Protein AF-A0A353E0H1-F1 (afdb_monomer_lite)

Radius of gyration: 27.46 Å; chains: 1; bounding box: 87×35×98 Å

Foldseek 3Di:
DDDDDDDDDDDDDDPPPVVVVVVVVVVVVVPDPPPFDWDWDQDPVGIDIDTHDCLQPVVLSVVLVQLQQQVDWFQQPPPRDTGGHNQQPPWDQLDDDPPPDTDIQANVSNPPHFRHDFAADRAQCVLVVQQPAAQFDPVPVRHGDVVLVDDDPVSCCVQQQVLLCVVVVNDDDVSCVVCVVVSVVSNRPDGSVNSLVSQPADYDNSGDHDDDDPSDDDFDAPHGRGRGSD

Secondary structure (DSSP, 8-state):
-------------SSSHHHHHHHHHHHHHHTS-----EEEEEETTEEEEEE--TTT-HHHHHHHHHHHTT-S-EE-TTT--EE-S-SSTT----EEETTTEEE---TTSSSS--SSS-B-----TTTTTTTTSBSEETTTTTEEPGGG---SHHHHIIIIIHHHHHHTT--SHHHHHHTHHHHHHHHHH-BHHHHHHHHT----TTSPP----TT------SSTT-B---

Sequence (230 aa):
MSHPFVASCIRSCCCLLVAIVSMSWLEAQENSPENKPQVLIQTSHGEIQLELWPKAAPKTVAHFIDLAEGRKAFTDSKTGEKVTRPFYDGLIFHRIIKDFMIQGGCPLGNGSGGPGFNLQDEINASGLGLDTLKALDLENNRLPHPWLLIRTQQDFQRTLLSPLLKKMGVENEAAFKERLEEIQAAADALSLMQVYENLGYVFDSTLKAEKPLRGVIAMANAGPNTNGSQ

pLDDT: mean 86.21, std 18.43, range [27.0, 98.25]

Structure (mmCIF, N/CA/C/O backbone):
data_AF-A0A353E0H1-F1
#
_entry.id   AF-A0A353E0H1-F1
#
loop_
_atom_site.group_PDB
_atom_site.id
_atom_site.type_symbol
_atom_site.label_atom_id
_atom_site.label_alt_id
_atom_site.label_comp_id
_atom_site.label_asym_id
_atom_site.label_entity_id
_atom_site.label_seq_id
_atom_site.pdbx_PDB_ins_code
_atom_site.Cartn_x
_atom_site.Cartn_y
_atom_site.Cartn_z
_atom_site.occupancy
_atom_site.B_iso_or_equiv
_atom_site.auth_seq_id
_atom_site.auth_comp_id
_atom_site.auth_asym_id
_atom_site.auth_atom_id
_atom_site.pdbx_PDB_model_num
ATOM 1 N N . MET A 1 1 ? -64.079 -5.590 -67.821 1.00 35.44 1 MET A N 1
ATOM 2 C CA . MET A 1 1 ? -63.273 -6.715 -67.300 1.00 35.44 1 MET A CA 1
ATOM 3 C C . MET A 1 1 ? -62.223 -6.134 -66.362 1.00 35.44 1 MET A C 1
ATOM 5 O O . MET A 1 1 ? -61.671 -5.097 -66.700 1.00 35.44 1 MET A O 1
ATOM 9 N N . SER A 1 2 ? -62.063 -6.768 -65.192 1.00 33.84 2 SER A N 1
ATOM 10 C CA . SER A 1 2 ? -61.072 -6.542 -64.113 1.00 33.84 2 SER A CA 1
ATOM 11 C C . SER A 1 2 ? -60.989 -5.163 -63.420 1.00 33.84 2 SER A C 1
ATOM 13 O O . SER A 1 2 ? -60.296 -4.255 -63.863 1.00 33.84 2 SER A O 1
ATOM 15 N N . HIS A 1 3 ? -61.649 -5.086 -62.257 1.00 27.00 3 HIS A N 1
ATOM 16 C CA . HIS A 1 3 ? -61.280 -4.318 -61.047 1.00 27.00 3 HIS A CA 1
ATOM 17 C C . HIS A 1 3 ? -59.988 -4.891 -60.385 1.00 27.00 3 HIS A C 1
ATOM 19 O O . HIS A 1 3 ? -59.576 -5.975 -60.802 1.00 27.00 3 HIS A O 1
ATOM 25 N N . PRO A 1 4 ? -59.501 -4.406 -59.212 1.00 63.47 4 PRO A N 1
ATOM 26 C CA . PRO A 1 4 ? -59.220 -3.043 -58.696 1.00 63.47 4 PRO A CA 1
ATOM 27 C C . PRO A 1 4 ? -57.857 -2.992 -57.915 1.00 63.47 4 PRO A C 1
ATOM 29 O O . PRO A 1 4 ? -57.144 -3.984 -57.909 1.00 63.47 4 PRO A O 1
ATOM 32 N N . PHE A 1 5 ? -57.494 -1.879 -57.247 1.00 32.28 5 PHE A N 1
ATOM 33 C CA . PHE A 1 5 ? -57.013 -1.780 -55.830 1.00 32.28 5 PHE A CA 1
ATOM 34 C C . PHE A 1 5 ? -56.359 -0.399 -55.558 1.00 32.28 5 PHE A C 1
ATOM 36 O O . PHE A 1 5 ? -55.383 -0.036 -56.201 1.00 32.28 5 PHE A O 1
ATOM 43 N N . VAL A 1 6 ? -57.030 0.505 -54.828 1.00 38.88 6 VAL A N 1
ATOM 44 C CA . VAL A 1 6 ? -56.867 0.854 -53.390 1.00 38.88 6 VAL A CA 1
ATOM 45 C C . VAL A 1 6 ? -55.460 1.341 -53.001 1.00 38.88 6 VAL A C 1
ATOM 47 O O . VAL A 1 6 ? -54.526 0.557 -52.885 1.00 38.88 6 VAL A O 1
ATOM 50 N N . ALA A 1 7 ? -55.360 2.638 -52.687 1.00 34.50 7 ALA A N 1
ATOM 51 C CA . ALA A 1 7 ? -54.256 3.244 -51.945 1.00 34.50 7 ALA A CA 1
ATOM 52 C C . ALA A 1 7 ? -54.713 3.525 -50.502 1.00 34.50 7 ALA A C 1
ATOM 54 O O . ALA A 1 7 ? -55.767 4.126 -50.295 1.00 34.50 7 ALA A O 1
ATOM 55 N N . SER A 1 8 ? -53.927 3.076 -49.518 1.00 35.81 8 SER A N 1
ATOM 56 C CA . SER A 1 8 ? -54.204 3.185 -48.081 1.0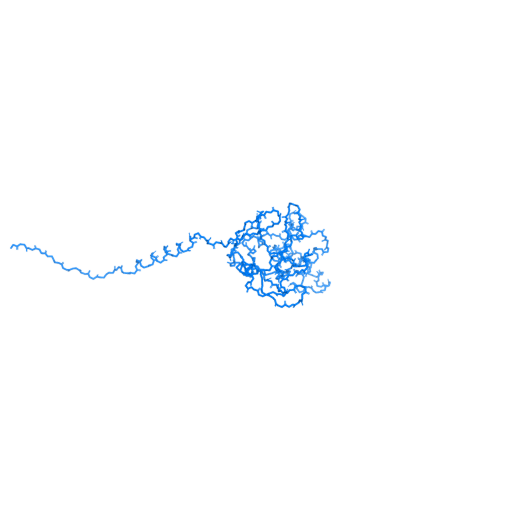0 35.81 8 SER A CA 1
ATOM 57 C C . SER A 1 8 ? -53.107 3.969 -47.346 1.00 35.81 8 SER A C 1
ATOM 59 O O . SER A 1 8 ? -51.920 3.718 -47.530 1.00 35.81 8 SER A O 1
ATOM 61 N N . CYS A 1 9 ? -53.571 4.914 -46.524 1.00 35.22 9 CYS A N 1
ATOM 62 C CA . CYS A 1 9 ? -53.033 5.523 -45.299 1.00 35.22 9 CYS A CA 1
ATOM 63 C C . CYS A 1 9 ? -51.566 5.303 -44.847 1.00 35.22 9 CYS A C 1
ATOM 65 O O . CYS A 1 9 ? -51.183 4.242 -44.372 1.00 35.22 9 CYS A O 1
ATOM 67 N N . ILE A 1 10 ? -50.802 6.404 -44.881 1.00 41.41 10 ILE A N 1
ATOM 68 C CA . ILE A 1 10 ? -50.200 7.188 -43.768 1.00 41.41 10 ILE A CA 1
ATOM 69 C C . ILE A 1 10 ? -49.753 6.484 -42.454 1.00 41.41 10 ILE A C 1
ATOM 71 O O . ILE A 1 10 ? -50.571 6.012 -41.676 1.00 41.41 10 ILE A O 1
ATOM 75 N N . ARG A 1 11 ? -48.442 6.673 -42.180 1.00 45.09 11 ARG A N 1
ATOM 76 C CA . ARG A 1 11 ? -47.682 6.860 -40.909 1.00 45.09 11 ARG A CA 1
ATOM 77 C C . ARG A 1 11 ? -47.904 5.895 -39.735 1.00 45.09 11 ARG A C 1
ATOM 79 O O . ARG A 1 11 ? -48.927 5.953 -39.073 1.00 45.09 11 ARG A O 1
ATOM 86 N N . SER A 1 12 ? -46.812 5.237 -39.324 1.00 43.91 12 SER A N 1
ATOM 87 C CA . SER A 1 12 ? -46.135 5.423 -38.016 1.00 43.91 12 SER A CA 1
ATOM 88 C C . SER A 1 12 ? -45.287 4.182 -37.688 1.00 43.91 12 SER A C 1
ATOM 90 O O . SER A 1 12 ? -45.854 3.175 -37.287 1.00 43.91 12 SER A O 1
ATOM 92 N N . CYS A 1 13 ? -43.956 4.201 -37.895 1.00 41.94 13 CYS A N 1
ATOM 93 C CA . CYS A 1 13 ? -43.083 3.114 -37.393 1.00 41.94 13 CYS A CA 1
ATOM 94 C C . CYS A 1 13 ? -41.554 3.378 -37.395 1.00 41.94 13 CYS A C 1
ATOM 96 O O . CYS A 1 13 ? -40.775 2.431 -37.399 1.00 41.94 13 CYS A O 1
ATOM 98 N N . CYS A 1 14 ? -41.068 4.629 -37.398 1.00 43.44 14 CYS A N 1
ATOM 99 C CA . CYS A 1 14 ? -39.622 4.888 -37.579 1.00 43.44 14 CYS A CA 1
ATOM 100 C C . CYS A 1 14 ? -38.784 5.098 -36.301 1.00 43.44 14 CYS A C 1
ATOM 102 O O . CYS A 1 14 ? -37.571 5.228 -36.420 1.00 43.44 14 CYS A O 1
ATOM 104 N N . CYS A 1 15 ? -39.358 5.103 -35.092 1.00 45.66 15 CYS A N 1
ATOM 105 C CA . CYS A 1 15 ? -38.597 5.454 -33.876 1.00 45.66 15 CYS A CA 1
ATOM 106 C C . CYS A 1 15 ? -38.157 4.272 -32.990 1.00 45.66 15 CYS A C 1
ATOM 108 O O . CYS A 1 15 ? -37.380 4.496 -32.069 1.00 45.66 15 CYS A O 1
ATOM 110 N N . LEU A 1 16 ? -38.590 3.028 -33.242 1.00 42.62 16 LEU A N 1
ATOM 111 C CA . LEU A 1 16 ? -38.235 1.890 -32.369 1.00 42.62 16 LEU A CA 1
ATOM 112 C C . LEU A 1 16 ? -36.962 1.131 -32.788 1.00 42.62 16 LEU A C 1
ATOM 114 O O . LEU A 1 16 ? -36.324 0.502 -31.951 1.00 42.62 16 LEU A O 1
ATOM 118 N N . LEU A 1 17 ? -36.567 1.193 -34.063 1.00 43.41 17 LEU A N 1
ATOM 119 C CA . LEU A 1 17 ? -35.460 0.381 -34.591 1.00 43.41 17 LEU A CA 1
ATOM 120 C C . LEU A 1 17 ? -34.065 0.936 -34.259 1.00 43.41 17 LEU A C 1
ATOM 122 O O . LEU A 1 17 ? -33.114 0.167 -34.191 1.00 43.41 17 LEU A O 1
ATOM 126 N N . VAL A 1 18 ? -33.928 2.241 -34.000 1.00 45.66 18 VAL A N 1
ATOM 127 C CA . VAL A 1 18 ? -32.621 2.854 -33.685 1.00 45.66 18 VAL A CA 1
ATOM 128 C C . VAL A 1 18 ? -32.185 2.556 -32.242 1.00 45.66 18 VAL A C 1
ATOM 130 O O . VAL A 1 18 ? -31.002 2.338 -31.996 1.00 45.66 18 VAL A O 1
ATOM 133 N N . ALA A 1 19 ? -33.130 2.461 -31.299 1.00 45.28 19 ALA A N 1
ATOM 134 C CA . ALA A 1 19 ? -32.825 2.239 -29.882 1.00 45.28 19 ALA A CA 1
ATOM 135 C C . ALA A 1 19 ? -32.334 0.806 -29.576 1.00 45.28 19 ALA A C 1
ATOM 137 O O . ALA A 1 19 ? -31.435 0.614 -28.757 1.00 45.28 19 ALA A O 1
ATOM 138 N N . ILE A 1 20 ? -32.882 -0.201 -30.267 1.00 45.84 20 ILE A N 1
ATOM 139 C CA . ILE A 1 20 ? -32.530 -1.616 -30.047 1.00 45.84 20 ILE A CA 1
ATOM 140 C C . ILE A 1 20 ? -31.120 -1.909 -30.583 1.00 45.84 20 ILE A C 1
ATOM 142 O O . ILE A 1 20 ? -30.335 -2.613 -29.947 1.00 45.84 20 ILE A O 1
ATOM 146 N N . VAL A 1 21 ? -30.755 -1.291 -31.712 1.00 45.41 21 VAL A N 1
ATOM 147 C CA . VAL A 1 21 ? -29.400 -1.391 -32.261 1.00 45.41 21 VAL A CA 1
ATOM 148 C C . VAL A 1 21 ? -28.413 -0.682 -31.324 1.00 45.41 21 VAL A C 1
ATOM 150 O O . VAL A 1 21 ? -27.420 -1.284 -30.944 1.00 45.41 21 VAL A O 1
ATOM 153 N N . SER A 1 22 ? -28.706 0.515 -30.805 1.00 51.81 22 SER A N 1
ATOM 154 C CA . SER A 1 22 ? -27.774 1.179 -29.874 1.00 51.81 22 SER A CA 1
ATOM 155 C C . SER A 1 22 ? -27.476 0.397 -28.584 1.00 51.81 22 SER A C 1
ATOM 157 O O . SER A 1 22 ? -26.353 0.474 -28.099 1.00 51.81 22 SER A O 1
ATOM 159 N N . MET A 1 23 ? -28.426 -0.386 -28.053 1.00 48.69 23 MET A N 1
ATOM 160 C CA . MET A 1 23 ? -28.206 -1.200 -26.844 1.00 48.69 23 MET A CA 1
ATOM 161 C C . MET A 1 23 ? -27.320 -2.423 -27.117 1.00 48.69 23 MET A C 1
ATOM 163 O O . MET A 1 23 ? -26.356 -2.657 -26.397 1.00 48.69 23 MET A O 1
ATOM 167 N N . SER A 1 24 ? -27.580 -3.140 -28.213 1.00 50.22 24 SER A N 1
ATOM 168 C CA . SER A 1 24 ? -26.788 -4.319 -28.609 1.00 50.22 24 SER A CA 1
ATOM 169 C C . SER A 1 24 ? -25.329 -4.001 -28.978 1.00 50.22 24 SER A C 1
ATOM 171 O O . SER A 1 24 ? -24.437 -4.817 -28.757 1.00 50.22 24 SER A O 1
ATOM 173 N N . TRP A 1 25 ? -25.061 -2.800 -29.502 1.00 51.25 25 TRP A N 1
ATOM 174 C CA . TRP A 1 25 ? -23.701 -2.338 -29.801 1.00 51.25 25 TRP A CA 1
ATOM 175 C C . TRP A 1 25 ? -22.967 -1.797 -28.562 1.00 51.25 25 TRP A C 1
ATOM 177 O O . TRP A 1 25 ? -21.739 -1.856 -28.525 1.00 51.25 25 TRP A O 1
ATOM 187 N N . LEU A 1 26 ? -23.695 -1.326 -27.540 1.00 47.56 26 LEU A N 1
ATOM 188 C CA . LEU A 1 26 ? -23.113 -0.948 -26.248 1.00 47.56 26 LEU A CA 1
ATOM 189 C C . LEU A 1 26 ? -22.642 -2.186 -25.468 1.00 47.56 26 LEU A C 1
ATOM 191 O O . LEU A 1 26 ? -21.508 -2.216 -24.999 1.00 47.56 26 LEU A O 1
ATOM 195 N N . GLU A 1 27 ? -23.467 -3.235 -25.407 1.00 48.62 27 GLU A N 1
ATOM 196 C CA . GLU A 1 27 ? -23.122 -4.501 -24.734 1.00 48.62 27 GLU A CA 1
ATOM 197 C C . GLU A 1 27 ? -21.957 -5.235 -25.425 1.00 48.62 27 GLU A C 1
ATOM 199 O O . GLU A 1 27 ? -21.132 -5.879 -24.774 1.00 48.62 27 GLU A O 1
ATOM 204 N N . ALA A 1 28 ? -21.844 -5.116 -26.753 1.00 47.59 28 ALA A N 1
ATOM 205 C CA . ALA A 1 28 ? -20.756 -5.722 -27.520 1.00 47.59 28 ALA A CA 1
ATOM 206 C C . ALA A 1 28 ? -19.399 -5.016 -27.323 1.00 47.59 28 ALA A C 1
ATOM 208 O O . ALA A 1 28 ? -18.360 -5.668 -27.437 1.00 47.59 28 ALA A O 1
ATOM 209 N N . GLN A 1 29 ? -19.377 -3.715 -26.997 1.00 43.56 29 GLN A N 1
ATOM 210 C CA . GLN A 1 29 ? -18.130 -3.012 -26.657 1.00 43.56 29 GLN A CA 1
ATOM 211 C C . GLN A 1 29 ? -17.588 -3.384 -25.271 1.00 43.56 29 GLN A C 1
ATOM 213 O O . GLN A 1 29 ? -16.386 -3.256 -25.038 1.00 43.56 29 GLN A O 1
ATOM 218 N N . GLU A 1 30 ? -18.431 -3.891 -24.373 1.00 49.03 30 GLU A N 1
ATOM 219 C CA . GLU A 1 30 ? -18.022 -4.291 -23.023 1.00 49.03 30 GLU A CA 1
ATOM 220 C C . GLU A 1 30 ? -17.377 -5.693 -22.981 1.00 49.03 30 GLU A C 1
ATOM 222 O O . GLU A 1 30 ? -16.608 -5.995 -22.070 1.00 49.03 30 GLU A O 1
ATOM 227 N N . ASN A 1 31 ? -17.620 -6.519 -24.010 1.00 44.06 31 ASN A N 1
ATOM 228 C CA . ASN A 1 31 ? -17.213 -7.931 -24.093 1.00 44.06 31 ASN A CA 1
ATOM 229 C C . ASN A 1 31 ? -16.085 -8.237 -25.103 1.00 44.06 31 ASN A C 1
ATOM 231 O O . ASN A 1 31 ? -15.869 -9.398 -25.459 1.00 44.06 31 ASN A O 1
ATOM 235 N N . SER A 1 32 ? -15.333 -7.235 -25.569 1.00 50.03 32 SER A N 1
ATOM 236 C CA . SER A 1 32 ? -14.087 -7.499 -26.309 1.00 50.03 32 SER A CA 1
ATOM 237 C C . SER A 1 32 ? -13.059 -8.160 -25.376 1.00 50.03 32 SER A C 1
ATOM 239 O O . SER A 1 32 ? -12.949 -7.710 -24.230 1.00 50.03 32 SER A O 1
ATOM 241 N N . PRO A 1 33 ? -12.287 -9.185 -25.809 1.00 51.59 33 PRO A N 1
ATOM 242 C CA . PRO A 1 33 ? -11.182 -9.704 -25.011 1.00 51.59 33 PRO A CA 1
ATOM 243 C C . PRO A 1 33 ? -10.250 -8.540 -24.676 1.00 51.59 33 PRO A C 1
ATOM 245 O O . PRO A 1 33 ? -9.631 -7.927 -25.546 1.00 51.59 33 PRO A O 1
ATOM 248 N N . GLU A 1 34 ? -10.246 -8.178 -23.400 1.00 64.31 34 GLU A N 1
ATOM 249 C CA . GLU A 1 34 ? -9.541 -7.020 -22.885 1.00 64.31 34 GLU A CA 1
ATOM 250 C C . GLU A 1 34 ? -8.046 -7.213 -23.157 1.00 64.31 34 GLU A C 1
ATOM 252 O O . GLU A 1 34 ? -7.429 -8.111 -22.588 1.00 64.31 34 GLU A O 1
ATOM 257 N N . ASN A 1 35 ? -7.467 -6.419 -24.066 1.00 73.75 35 ASN A N 1
ATOM 258 C CA . ASN A 1 35 ? -6.049 -6.529 -24.400 1.00 73.75 35 ASN A CA 1
ATOM 259 C C . ASN A 1 35 ? -5.214 -5.952 -23.251 1.00 73.75 35 ASN A C 1
ATOM 261 O O . ASN A 1 35 ? -4.823 -4.783 -23.254 1.00 73.75 35 ASN A O 1
ATOM 265 N N . LYS A 1 36 ? -5.026 -6.764 -22.217 1.00 88.94 36 LYS A N 1
ATOM 266 C CA . LYS A 1 36 ? -4.227 -6.432 -21.047 1.00 88.94 36 LYS A CA 1
ATOM 267 C C . LYS A 1 36 ? -2.742 -6.492 -21.414 1.00 88.94 36 LYS A C 1
ATOM 269 O O . LYS A 1 36 ? -2.311 -7.508 -21.970 1.00 88.94 36 LYS A O 1
ATOM 274 N N . PRO A 1 37 ? -1.951 -5.446 -21.104 1.00 94.56 37 PRO A N 1
ATOM 275 C CA . PRO A 1 37 ? -0.527 -5.442 -21.407 1.00 94.56 37 PRO A CA 1
ATOM 276 C C . PRO A 1 37 ? 0.175 -6.646 -20.780 1.00 94.56 37 PRO A C 1
ATOM 278 O O . PRO A 1 37 ? -0.038 -6.949 -19.606 1.00 94.56 37 PRO A O 1
ATOM 281 N N . GLN A 1 38 ? 1.019 -7.306 -21.567 1.00 95.56 38 GLN A N 1
ATOM 282 C CA . GLN A 1 38 ? 1.848 -8.416 -21.113 1.00 95.56 38 GLN A CA 1
ATOM 283 C C . GLN A 1 38 ? 3.285 -7.931 -20.940 1.00 95.56 38 GLN A C 1
ATOM 285 O O . GLN A 1 38 ? 3.789 -7.174 -21.772 1.00 95.56 38 GLN A O 1
ATOM 290 N N . VAL A 1 39 ? 3.949 -8.370 -19.876 1.00 95.31 39 VAL A N 1
ATOM 291 C CA . VAL A 1 39 ? 5.337 -8.013 -19.569 1.00 95.31 39 VAL A CA 1
ATOM 292 C C . VAL A 1 39 ? 6.136 -9.271 -19.276 1.00 95.31 39 VAL A C 1
ATOM 294 O O . VAL A 1 39 ? 5.701 -10.133 -18.518 1.00 95.31 39 VAL A O 1
ATOM 297 N N . LEU A 1 40 ? 7.329 -9.355 -19.860 1.00 96.94 40 LEU A N 1
ATOM 298 C CA . LEU A 1 40 ? 8.308 -10.394 -19.573 1.00 96.94 40 LEU A CA 1
ATOM 299 C C . LEU A 1 40 ? 9.428 -9.799 -18.720 1.00 96.94 40 LEU A C 1
ATOM 301 O O . LEU A 1 40 ? 10.176 -8.945 -19.190 1.00 96.94 40 LEU A O 1
ATOM 305 N N . ILE A 1 41 ? 9.564 -10.263 -17.481 1.00 96.19 41 ILE A N 1
ATOM 306 C CA . ILE A 1 41 ? 10.709 -9.931 -16.633 1.00 96.19 41 ILE A CA 1
ATOM 307 C C . ILE A 1 41 ? 11.750 -11.035 -16.800 1.00 96.19 41 ILE A C 1
ATOM 309 O O . ILE A 1 41 ? 11.534 -12.178 -16.391 1.00 96.19 41 ILE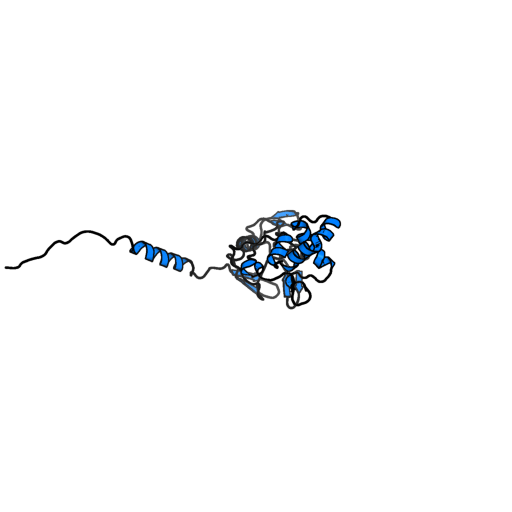 A O 1
ATOM 313 N N . GLN A 1 42 ? 12.890 -10.682 -17.386 1.00 97.81 42 GLN A N 1
ATOM 314 C CA . GLN A 1 42 ? 14.040 -11.571 -17.490 1.00 97.81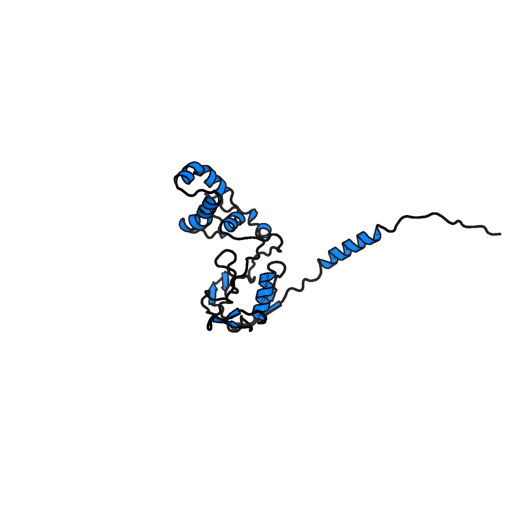 42 GLN A CA 1
ATOM 315 C C . GLN A 1 42 ? 14.890 -11.457 -16.228 1.00 97.81 42 GLN A C 1
ATOM 317 O O . GLN A 1 42 ? 15.374 -10.382 -15.879 1.00 97.81 42 GLN A O 1
ATOM 322 N N . THR A 1 43 ? 15.074 -12.575 -15.532 1.00 97.38 43 THR A N 1
ATOM 323 C CA . THR A 1 43 ? 15.888 -12.636 -14.315 1.00 97.38 43 THR A CA 1
ATOM 324 C C . THR A 1 43 ? 17.017 -13.645 -14.484 1.00 97.38 43 THR A C 1
ATOM 326 O O . THR A 1 43 ? 16.968 -14.526 -15.342 1.00 97.38 43 THR A O 1
ATOM 329 N N . SER A 1 44 ? 18.013 -13.590 -13.600 1.00 97.62 44 SER A N 1
ATOM 330 C CA . SER A 1 44 ? 19.061 -14.618 -13.524 1.00 97.62 44 SER A CA 1
ATOM 331 C C . SER A 1 44 ? 18.545 -16.014 -13.144 1.00 97.62 44 SER A C 1
ATOM 333 O O . SER A 1 44 ? 19.294 -16.980 -13.249 1.00 97.62 44 SER A O 1
ATOM 335 N N . HIS A 1 45 ? 17.289 -16.132 -12.702 1.00 96.75 45 HIS A N 1
ATOM 336 C CA . HIS A 1 45 ? 16.649 -17.382 -12.281 1.00 96.75 45 HIS A CA 1
ATOM 337 C C . HIS A 1 45 ? 15.535 -17.830 -13.240 1.00 96.75 45 HIS A C 1
ATOM 339 O O . HIS A 1 45 ? 14.775 -18.742 -12.919 1.00 96.75 45 HIS A O 1
ATOM 345 N N . GLY A 1 46 ? 15.445 -17.206 -14.417 1.00 97.69 46 GLY A N 1
ATOM 346 C CA . GLY A 1 46 ? 14.438 -17.500 -15.429 1.00 97.69 46 GLY A CA 1
ATOM 347 C C . GLY A 1 46 ? 13.476 -16.343 -15.671 1.00 97.69 46 GLY A C 1
ATOM 348 O O . GLY A 1 46 ? 13.645 -15.228 -15.170 1.00 97.69 46 GLY A O 1
ATOM 349 N N . GLU A 1 47 ? 12.475 -16.623 -16.491 1.00 98.00 47 GLU A N 1
ATOM 350 C CA . GLU A 1 47 ? 11.506 -15.645 -16.965 1.00 98.00 47 GLU A CA 1
ATOM 351 C C . GLU A 1 47 ? 10.249 -15.617 -16.094 1.00 98.00 47 GLU A C 1
ATOM 353 O O . GLU A 1 47 ? 9.759 -16.655 -15.646 1.00 98.00 47 GLU A O 1
ATOM 358 N N . ILE A 1 48 ? 9.702 -14.419 -15.892 1.00 96.06 48 ILE A N 1
ATOM 359 C CA . ILE A 1 48 ? 8.410 -14.202 -15.238 1.00 96.06 48 ILE A CA 1
ATOM 360 C C . ILE A 1 48 ? 7.515 -13.455 -16.225 1.00 96.06 48 ILE A C 1
ATOM 362 O O . ILE A 1 48 ? 7.825 -12.332 -16.618 1.00 96.06 48 ILE A O 1
ATOM 366 N N . GLN A 1 49 ? 6.409 -14.079 -16.625 1.00 96.38 49 GLN A N 1
ATOM 367 C CA . GLN A 1 49 ? 5.394 -13.457 -17.474 1.00 96.38 49 GLN A CA 1
ATOM 368 C C . GLN A 1 49 ? 4.295 -12.855 -16.603 1.00 96.38 49 GLN A C 1
ATOM 370 O O . GLN A 1 49 ? 3.779 -13.517 -15.701 1.00 96.38 49 GLN A O 1
ATOM 375 N N . LEU A 1 50 ? 3.954 -11.601 -16.872 1.00 94.56 50 LEU A N 1
ATOM 376 C CA . LEU A 1 50 ? 2.958 -10.831 -16.142 1.00 94.56 50 LEU A CA 1
ATOM 377 C C . LEU A 1 50 ? 1.893 -10.308 -17.096 1.00 94.56 50 LEU A C 1
ATOM 379 O O . LEU A 1 50 ? 2.210 -9.792 -18.163 1.00 94.56 50 LEU A O 1
ATOM 383 N N . GLU A 1 51 ? 0.649 -10.343 -16.640 1.00 94.62 51 GLU A N 1
ATOM 384 C CA . GLU A 1 51 ? -0.464 -9.605 -17.223 1.00 94.62 51 GLU A CA 1
ATOM 385 C C . GLU A 1 51 ? -0.783 -8.404 -16.322 1.00 94.62 51 GLU A C 1
ATOM 387 O O . GLU A 1 51 ? -0.960 -8.566 -15.114 1.00 94.62 51 GLU A O 1
ATOM 392 N N . LEU A 1 52 ? -0.878 -7.201 -16.892 1.00 94.81 52 LEU A N 1
ATOM 393 C CA . LEU A 1 52 ? -1.172 -5.971 -16.152 1.00 94.81 52 LEU A CA 1
ATOM 394 C C . LEU A 1 52 ? -2.668 -5.627 -16.179 1.00 94.81 52 LEU A C 1
ATOM 396 O O . LEU A 1 52 ? -3.360 -5.870 -17.166 1.00 94.81 52 LEU A O 1
ATOM 400 N N . TRP A 1 53 ? -3.177 -5.016 -15.104 1.00 94.75 53 TRP A N 1
ATOM 401 C CA . TRP A 1 53 ? -4.611 -4.739 -14.915 1.00 94.75 53 TRP A CA 1
ATOM 402 C C . TRP A 1 53 ? -4.936 -3.234 -14.944 1.00 94.75 53 TRP A C 1
ATOM 404 O O . TRP A 1 53 ? -5.147 -2.622 -13.894 1.00 94.75 53 TRP A O 1
ATOM 414 N N . PRO A 1 54 ? -5.019 -2.606 -16.133 1.00 94.31 54 PRO A N 1
ATOM 415 C CA . PRO A 1 54 ? -5.214 -1.159 -16.252 1.00 94.31 54 PRO A CA 1
ATOM 416 C C . PRO A 1 54 ? -6.565 -0.665 -15.718 1.00 94.31 54 PRO A C 1
ATOM 418 O O . PRO A 1 54 ? -6.662 0.489 -15.327 1.00 94.31 54 PRO A O 1
ATOM 421 N N . LYS A 1 55 ? -7.608 -1.505 -15.648 1.00 93.62 55 LYS A N 1
ATOM 422 C CA . LYS A 1 55 ? -8.885 -1.124 -15.011 1.00 93.62 55 LYS A CA 1
ATOM 423 C C . LYS A 1 55 ? -8.816 -1.070 -13.482 1.00 93.62 55 LYS A C 1
ATOM 425 O O . LYS A 1 55 ? -9.649 -0.411 -12.867 1.00 93.62 55 LYS A O 1
ATOM 430 N N . ALA A 1 56 ? -7.871 -1.791 -12.879 1.00 93.62 56 ALA A N 1
ATOM 431 C CA . ALA A 1 56 ? -7.688 -1.810 -11.432 1.00 93.62 56 ALA A CA 1
ATOM 432 C C . ALA A 1 56 ? -6.741 -0.696 -10.971 1.00 93.62 56 ALA A C 1
ATOM 434 O O . ALA A 1 56 ? -7.012 -0.054 -9.965 1.00 93.62 56 ALA A O 1
ATOM 435 N N . ALA A 1 57 ? -5.662 -0.445 -11.721 1.00 94.38 57 ALA A N 1
ATOM 436 C CA . ALA A 1 57 ? -4.649 0.554 -11.374 1.00 94.38 57 ALA A CA 1
ATOM 437 C C . ALA A 1 57 ? -4.077 1.252 -12.633 1.00 94.38 57 ALA A C 1
ATOM 439 O O . ALA A 1 57 ? -2.946 0.970 -13.046 1.00 94.38 57 ALA A O 1
ATOM 440 N N . PRO A 1 58 ? -4.862 2.109 -13.316 1.00 94.62 58 PRO A N 1
ATOM 441 C CA . PRO A 1 58 ? -4.506 2.660 -14.627 1.00 94.62 58 PRO A CA 1
ATOM 442 C C . PRO A 1 58 ? -3.212 3.477 -14.625 1.00 94.62 58 PRO A C 1
ATOM 444 O O . PRO A 1 58 ? -2.379 3.311 -15.522 1.00 94.62 58 PRO A O 1
ATOM 447 N N . LYS A 1 59 ? -3.013 4.352 -13.633 1.00 93.69 59 LYS A N 1
ATOM 448 C CA . LYS A 1 59 ? -1.815 5.200 -13.541 1.00 93.69 59 LYS A CA 1
ATOM 449 C C . LYS A 1 59 ? -0.599 4.355 -13.191 1.00 93.69 59 LYS A C 1
ATOM 451 O O . LYS A 1 59 ? 0.457 4.545 -13.786 1.00 93.69 59 LYS A O 1
ATOM 456 N N . THR A 1 60 ? -0.747 3.407 -12.277 1.00 93.81 60 THR A N 1
ATOM 457 C CA . THR A 1 60 ? 0.304 2.475 -11.863 1.00 93.81 60 THR A CA 1
ATOM 458 C C . THR A 1 60 ? 0.790 1.653 -13.045 1.00 93.81 60 THR A C 1
ATOM 460 O O . THR A 1 60 ? 1.988 1.625 -13.314 1.00 93.81 60 THR A O 1
ATOM 463 N N . VAL A 1 61 ? -0.131 1.053 -13.804 1.00 94.62 61 VAL A N 1
ATOM 464 C CA . VAL A 1 61 ? 0.197 0.272 -15.004 1.00 94.62 61 VAL A CA 1
ATOM 465 C C . VAL A 1 61 ? 0.897 1.143 -16.046 1.00 94.62 61 VAL A C 1
ATOM 467 O O . VAL A 1 61 ? 1.953 0.757 -16.545 1.00 94.62 61 VAL A O 1
ATOM 470 N N . ALA A 1 62 ? 0.374 2.339 -16.333 1.00 94.50 62 ALA A N 1
ATOM 471 C CA . ALA A 1 62 ? 0.999 3.256 -17.287 1.00 94.50 62 ALA A CA 1
ATOM 472 C C . ALA A 1 62 ? 2.422 3.658 -16.858 1.00 94.50 62 ALA A C 1
ATOM 474 O O . ALA A 1 62 ? 3.359 3.589 -17.650 1.00 94.50 62 ALA A O 1
ATOM 475 N N . HIS A 1 63 ? 2.606 4.019 -15.586 1.00 93.44 63 HIS A N 1
ATOM 476 C CA . HIS A 1 63 ? 3.909 4.395 -15.045 1.00 93.44 63 HIS A CA 1
ATOM 477 C C . HIS A 1 63 ? 4.904 3.236 -15.041 1.00 93.44 63 HIS A C 1
ATOM 479 O O . HIS A 1 63 ? 6.072 3.451 -15.365 1.00 93.44 63 HIS A O 1
ATOM 485 N N . PHE A 1 64 ? 4.457 2.030 -14.689 1.00 94.75 64 PHE A N 1
ATOM 486 C CA . PHE A 1 64 ? 5.288 0.834 -14.716 1.00 94.75 64 PHE A CA 1
ATOM 487 C C . PHE A 1 64 ? 5.815 0.568 -16.129 1.00 94.75 64 PHE A C 1
ATOM 489 O O . PHE A 1 64 ? 7.022 0.408 -16.301 1.00 94.75 64 PHE A O 1
ATOM 496 N N . ILE A 1 65 ? 4.937 0.605 -17.138 1.00 95.31 65 ILE A N 1
ATOM 497 C CA . ILE A 1 65 ? 5.322 0.413 -18.543 1.00 95.31 65 ILE A CA 1
ATOM 498 C C . ILE A 1 65 ? 6.273 1.527 -18.998 1.00 95.31 65 ILE A C 1
ATOM 500 O O . ILE A 1 65 ? 7.317 1.237 -19.575 1.00 95.31 65 ILE A O 1
ATOM 504 N N . ASP A 1 66 ? 5.970 2.796 -18.709 1.00 95.69 66 ASP A N 1
ATOM 505 C CA . ASP A 1 66 ? 6.828 3.904 -19.142 1.00 95.69 66 ASP A CA 1
ATOM 506 C C . ASP A 1 66 ? 8.224 3.868 -18.509 1.00 95.69 66 ASP A C 1
ATOM 508 O O . ASP A 1 66 ? 9.195 4.288 -19.140 1.00 95.69 66 ASP A O 1
ATOM 512 N N . LEU A 1 67 ? 8.339 3.399 -17.265 1.00 95.62 67 LEU A N 1
ATOM 513 C CA . LEU A 1 67 ? 9.629 3.195 -16.608 1.00 95.62 67 LEU A CA 1
ATOM 514 C C . LEU A 1 67 ? 10.363 1.982 -17.187 1.00 95.62 67 LEU A C 1
ATOM 516 O O . LEU A 1 67 ? 11.562 2.076 -17.444 1.00 95.62 67 LEU A O 1
ATOM 520 N N . ALA A 1 68 ? 9.661 0.875 -17.439 1.00 95.69 68 ALA A N 1
ATOM 521 C CA . ALA A 1 68 ? 10.243 -0.321 -18.044 1.00 95.69 68 ALA A CA 1
ATOM 522 C C . ALA A 1 68 ? 10.790 -0.048 -19.451 1.00 95.69 68 ALA A C 1
ATOM 524 O O . ALA A 1 68 ? 11.917 -0.421 -19.755 1.00 95.69 68 ALA A O 1
ATOM 525 N N . GLU A 1 69 ? 10.044 0.678 -20.281 1.00 96.62 69 GLU A N 1
ATOM 526 C CA . GLU A 1 69 ? 10.466 1.037 -21.639 1.00 96.62 69 GLU A CA 1
ATOM 527 C C . GLU A 1 69 ? 11.426 2.238 -21.688 1.00 96.62 69 GLU A C 1
ATOM 529 O O . GLU A 1 69 ? 11.943 2.587 -22.748 1.00 96.62 69 GLU A O 1
ATOM 534 N N . GLY A 1 70 ? 11.654 2.911 -20.557 1.00 96.25 70 GLY A N 1
ATOM 535 C CA . GLY A 1 70 ? 12.489 4.106 -20.505 1.00 96.25 70 GLY A CA 1
ATOM 536 C C . GLY A 1 70 ? 11.891 5.322 -21.208 1.00 96.25 70 GLY A C 1
ATOM 537 O O . GLY A 1 70 ? 12.634 6.177 -21.678 1.00 96.25 70 GLY A O 1
ATOM 538 N N . ARG A 1 71 ? 10.561 5.423 -21.277 1.00 96.50 71 ARG A N 1
ATOM 539 C CA . ARG A 1 71 ? 9.831 6.590 -21.807 1.00 96.50 71 ARG A CA 1
ATOM 540 C C . ARG A 1 71 ? 9.679 7.704 -20.769 1.00 96.50 71 ARG A C 1
ATOM 542 O O . ARG A 1 71 ? 9.475 8.862 -21.131 1.00 96.50 71 ARG A O 1
ATOM 549 N N . LYS A 1 72 ? 9.778 7.373 -19.476 1.00 94.31 72 LYS A N 1
ATOM 550 C CA . LYS A 1 72 ? 9.622 8.323 -18.365 1.00 94.31 72 LYS A CA 1
ATOM 551 C C . LYS A 1 72 ? 10.962 8.692 -17.743 1.00 94.31 72 LYS A C 1
ATOM 553 O O . LYS A 1 72 ? 11.715 7.825 -17.311 1.00 94.31 72 LYS A O 1
ATOM 558 N N . ALA A 1 73 ? 11.217 9.994 -17.635 1.00 95.38 73 ALA A N 1
ATOM 559 C CA . ALA A 1 73 ? 12.382 10.497 -16.922 1.00 95.38 73 ALA A CA 1
ATOM 560 C C . ALA A 1 73 ? 12.270 10.224 -15.412 1.00 95.38 73 ALA A C 1
ATOM 562 O O . ALA A 1 73 ? 11.240 10.513 -14.792 1.00 95.38 73 ALA A O 1
ATOM 563 N N . PHE A 1 74 ? 13.350 9.743 -14.806 1.00 94.38 74 PHE A N 1
ATOM 564 C CA . PHE A 1 74 ? 13.468 9.502 -13.368 1.00 94.38 74 PHE A CA 1
ATOM 565 C C . PHE A 1 74 ? 14.759 10.116 -12.821 1.00 94.38 74 PHE A C 1
ATOM 567 O O . PHE A 1 74 ? 15.651 10.483 -13.582 1.00 94.38 74 PHE A O 1
ATOM 574 N N . THR A 1 75 ? 14.842 10.281 -11.504 1.00 94.69 75 THR A N 1
ATOM 575 C CA . THR A 1 75 ? 16.058 10.773 -10.843 1.00 94.69 75 THR A CA 1
ATOM 576 C C . THR A 1 75 ? 17.003 9.603 -10.581 1.00 94.69 75 THR A C 1
ATOM 578 O O . THR A 1 75 ? 16.654 8.688 -9.833 1.00 94.69 75 THR A O 1
ATOM 581 N N . ASP A 1 76 ? 18.193 9.617 -11.181 1.00 92.00 76 ASP A N 1
ATOM 582 C CA . ASP A 1 76 ? 19.203 8.582 -10.963 1.00 92.00 76 ASP A CA 1
ATOM 583 C C . ASP A 1 76 ? 19.693 8.631 -9.510 1.00 92.00 76 ASP A C 1
ATOM 585 O O . ASP A 1 76 ? 20.143 9.666 -9.019 1.00 92.00 76 ASP A O 1
ATOM 589 N N . SER A 1 77 ? 19.602 7.510 -8.796 1.00 88.38 77 SER A N 1
ATOM 590 C CA . SER A 1 77 ? 19.941 7.475 -7.369 1.00 88.38 77 SER A CA 1
ATOM 591 C C . SER A 1 77 ? 21.439 7.624 -7.080 1.00 88.38 77 SER A C 1
ATOM 593 O O . SER A 1 77 ? 21.799 7.830 -5.924 1.00 88.38 77 SER A O 1
ATOM 595 N N . LYS A 1 78 ? 22.314 7.507 -8.088 1.00 87.75 78 LYS A N 1
ATOM 596 C CA . LYS A 1 78 ? 23.767 7.680 -7.941 1.00 87.75 78 LYS A CA 1
ATOM 597 C C . LYS A 1 78 ? 24.199 9.110 -8.241 1.00 87.75 78 LYS A C 1
ATOM 599 O O . LYS A 1 78 ? 25.058 9.628 -7.534 1.00 87.75 78 LYS A O 1
ATOM 604 N N . THR A 1 79 ? 23.640 9.730 -9.283 1.00 92.12 79 THR A N 1
ATOM 605 C CA . THR A 1 79 ? 24.060 11.076 -9.725 1.00 92.12 79 THR A CA 1
ATOM 606 C C . THR A 1 79 ? 23.128 12.194 -9.263 1.00 92.12 79 THR A C 1
ATOM 608 O O . THR A 1 79 ? 23.551 13.343 -9.190 1.00 92.12 79 THR A O 1
ATOM 611 N N . GLY A 1 80 ? 21.869 11.885 -8.942 1.00 92.81 80 GLY A N 1
ATOM 612 C CA . GLY A 1 80 ? 20.833 12.877 -8.641 1.00 92.81 80 GLY A CA 1
ATOM 613 C C . GLY A 1 80 ? 20.265 13.585 -9.877 1.00 92.81 80 GLY A C 1
ATOM 614 O O . GLY A 1 80 ? 19.411 14.461 -9.742 1.00 92.81 80 GLY A O 1
ATOM 615 N N . GLU A 1 81 ? 20.702 13.215 -11.081 1.00 95.00 81 GLU A N 1
ATOM 616 C CA . GLU A 1 81 ? 20.262 13.835 -12.331 1.00 95.00 81 GLU A CA 1
ATOM 617 C C . GLU A 1 81 ? 19.001 13.170 -12.891 1.00 95.00 81 GLU A C 1
ATOM 619 O O . GLU A 1 81 ? 18.712 12.000 -12.634 1.00 95.00 81 GLU A O 1
ATOM 624 N N . LYS A 1 82 ? 18.243 13.917 -13.699 1.00 96.56 82 LYS A N 1
ATOM 625 C CA . LYS A 1 82 ? 17.120 13.369 -14.467 1.00 96.56 82 LYS A CA 1
ATOM 626 C C . LYS A 1 82 ? 17.660 12.595 -15.668 1.00 96.56 82 LYS A C 1
ATOM 628 O O . LYS A 1 82 ? 18.323 13.176 -16.522 1.00 96.56 82 LYS A O 1
ATOM 633 N N . VAL A 1 83 ? 17.328 11.313 -15.761 1.00 96.25 83 VAL A N 1
ATOM 634 C CA . VAL A 1 83 ? 17.725 10.427 -16.863 1.00 96.25 83 VAL A CA 1
ATOM 635 C C . VAL A 1 83 ? 16.508 9.719 -17.455 1.00 96.25 83 VAL A C 1
ATOM 637 O O . VAL A 1 83 ? 15.503 9.527 -16.771 1.00 96.25 83 VAL A O 1
ATOM 640 N N . THR A 1 84 ? 16.612 9.309 -18.719 1.00 96.62 84 THR A N 1
ATOM 641 C CA . THR A 1 84 ? 15.551 8.612 -19.463 1.00 96.62 84 THR A CA 1
ATOM 642 C C . THR A 1 84 ? 16.148 7.368 -20.117 1.00 96.62 84 THR A C 1
ATOM 644 O O . THR A 1 84 ? 16.911 7.471 -21.074 1.00 96.62 84 THR A O 1
ATOM 647 N N . ARG A 1 85 ? 15.872 6.200 -19.533 1.00 95.81 85 ARG A N 1
ATOM 648 C CA . ARG A 1 85 ? 16.338 4.864 -19.953 1.00 95.81 85 ARG A CA 1
ATOM 649 C C . ARG A 1 85 ? 15.481 3.788 -19.269 1.00 95.81 85 ARG A C 1
ATOM 651 O O . ARG A 1 85 ? 14.807 4.144 -18.301 1.00 95.81 85 ARG A O 1
ATOM 658 N N . PRO A 1 86 ? 15.503 2.514 -19.703 1.00 96.88 86 PRO A N 1
ATOM 659 C CA . PRO A 1 86 ? 14.844 1.428 -18.975 1.00 96.88 86 PRO A CA 1
ATOM 660 C C . PRO A 1 86 ? 15.245 1.429 -17.494 1.00 96.88 86 PRO A C 1
ATOM 662 O O . PRO A 1 86 ? 16.427 1.343 -17.159 1.00 96.88 86 PRO A O 1
ATOM 665 N N . PHE A 1 87 ? 14.269 1.620 -16.605 1.00 95.81 87 PHE A N 1
ATOM 666 C CA . PHE A 1 87 ? 14.510 1.846 -15.175 1.00 95.81 87 PHE A CA 1
ATOM 667 C C . PHE A 1 87 ? 14.841 0.555 -14.420 1.00 95.81 87 PHE A C 1
ATOM 669 O O . PHE A 1 87 ? 15.672 0.569 -13.515 1.00 95.81 87 PHE A O 1
ATOM 676 N N . TYR A 1 88 ? 14.186 -0.553 -14.778 1.00 95.88 88 TYR A N 1
ATOM 677 C CA . TYR A 1 88 ? 14.271 -1.813 -14.032 1.00 95.88 88 TYR A CA 1
ATOM 678 C C . TYR A 1 88 ? 15.475 -2.687 -14.408 1.00 95.88 88 TYR A C 1
ATOM 680 O O . TYR A 1 88 ? 15.771 -3.655 -13.701 1.00 95.88 88 TYR A O 1
ATOM 688 N N . ASP A 1 89 ? 16.188 -2.350 -15.482 1.00 96.38 89 ASP A N 1
ATOM 689 C CA . ASP A 1 89 ? 17.318 -3.137 -15.967 1.00 96.38 89 ASP A CA 1
ATOM 690 C C . ASP A 1 89 ? 18.466 -3.155 -14.948 1.00 96.38 89 ASP A C 1
ATOM 692 O O . ASP A 1 89 ? 18.960 -2.122 -14.491 1.00 96.38 89 ASP A O 1
ATOM 696 N N . GLY A 1 90 ? 18.911 -4.364 -14.596 1.00 95.44 90 GLY A N 1
ATOM 697 C CA . GLY A 1 90 ? 19.993 -4.583 -13.633 1.00 95.44 90 GLY A CA 1
ATOM 698 C C . GLY A 1 90 ? 19.597 -4.407 -12.163 1.00 95.44 90 GLY A C 1
ATOM 699 O O . GLY A 1 90 ? 20.464 -4.513 -11.293 1.00 95.44 90 GLY A O 1
ATOM 700 N N . LEU A 1 91 ? 18.316 -4.162 -11.864 1.00 95.81 91 LEU A N 1
ATOM 701 C CA . LEU A 1 91 ? 17.822 -4.133 -10.488 1.00 95.81 91 LEU A CA 1
ATOM 702 C C . LEU A 1 91 ? 17.688 -5.547 -9.907 1.00 95.81 91 LEU A C 1
ATOM 704 O O . LEU A 1 91 ? 17.563 -6.537 -10.627 1.00 95.81 91 LEU A O 1
ATOM 708 N N . ILE A 1 92 ? 17.709 -5.638 -8.575 1.00 95.62 92 ILE A N 1
ATOM 709 C CA . ILE A 1 92 ? 17.646 -6.909 -7.843 1.00 95.62 92 ILE A CA 1
ATOM 710 C C . ILE A 1 92 ? 16.344 -7.049 -7.053 1.00 95.62 92 ILE A C 1
ATOM 712 O O . ILE A 1 92 ? 15.760 -6.063 -6.595 1.00 95.62 92 ILE A O 1
ATOM 716 N N . PHE A 1 93 ? 15.954 -8.297 -6.795 1.00 95.94 93 PHE A N 1
ATOM 717 C CA . PHE A 1 93 ? 15.006 -8.617 -5.731 1.00 95.94 93 PHE A CA 1
ATOM 718 C C . PHE A 1 93 ? 15.733 -8.567 -4.387 1.00 95.94 93 PHE A C 1
ATOM 720 O O . PHE A 1 93 ? 16.407 -9.516 -3.993 1.00 95.94 93 PHE A O 1
ATOM 727 N N . HIS A 1 94 ? 15.640 -7.433 -3.699 1.00 94.62 94 HIS A N 1
ATOM 728 C CA . HIS A 1 94 ? 16.408 -7.170 -2.481 1.00 94.62 94 HIS A CA 1
ATOM 729 C C . HIS A 1 94 ? 15.750 -7.723 -1.212 1.00 94.62 94 HIS A C 1
ATOM 731 O O . HIS A 1 94 ? 16.397 -7.817 -0.169 1.00 94.62 94 HIS A O 1
ATOM 737 N N . ARG A 1 95 ? 14.466 -8.092 -1.274 1.00 94.94 95 ARG A N 1
ATOM 738 C CA . ARG A 1 95 ? 13.744 -8.672 -0.139 1.00 94.94 95 ARG A CA 1
ATOM 739 C C . ARG A 1 95 ? 12.925 -9.869 -0.596 1.00 94.94 95 ARG A C 1
ATOM 741 O O . ARG A 1 95 ? 12.056 -9.751 -1.452 1.00 94.94 95 ARG A O 1
ATOM 748 N N . ILE A 1 96 ? 13.213 -11.021 0.000 1.00 95.56 96 ILE A N 1
ATOM 749 C CA . ILE A 1 96 ? 12.610 -12.314 -0.326 1.00 95.56 96 ILE A CA 1
ATOM 750 C C . ILE A 1 96 ? 12.109 -12.914 0.984 1.00 95.56 96 ILE A C 1
ATOM 752 O O . ILE A 1 96 ? 12.903 -13.211 1.876 1.00 95.56 96 ILE A O 1
ATOM 756 N N . ILE A 1 97 ? 10.793 -13.069 1.117 1.00 94.50 97 ILE A N 1
ATOM 757 C CA . ILE A 1 97 ? 10.166 -13.686 2.288 1.00 94.50 97 ILE A CA 1
ATOM 758 C C . ILE A 1 97 ? 9.429 -14.934 1.822 1.00 94.50 97 ILE A C 1
ATOM 760 O O . ILE A 1 97 ? 8.460 -14.853 1.063 1.00 94.50 97 ILE A O 1
ATOM 764 N N . LYS A 1 98 ? 9.905 -16.091 2.292 1.00 94.94 98 LYS A N 1
ATOM 765 C CA . LYS A 1 98 ? 9.300 -17.388 1.990 1.00 94.94 98 LYS A CA 1
ATOM 766 C C . LYS A 1 98 ? 7.818 -17.376 2.380 1.00 94.94 98 LYS A C 1
ATOM 768 O O . LYS A 1 98 ? 7.463 -16.870 3.439 1.00 94.94 98 LYS A O 1
ATOM 773 N N . ASP A 1 99 ? 6.985 -17.922 1.498 1.00 91.50 99 ASP A N 1
ATOM 774 C CA . ASP A 1 99 ? 5.530 -18.032 1.666 1.00 91.50 99 ASP A CA 1
ATOM 775 C C . ASP A 1 99 ? 4.795 -16.683 1.779 1.00 91.50 99 ASP A C 1
ATOM 777 O O . ASP A 1 99 ? 3.642 -16.633 2.200 1.00 91.50 99 ASP A O 1
ATOM 781 N N . PHE A 1 100 ? 5.439 -15.592 1.346 1.00 91.19 100 PHE A N 1
ATOM 782 C CA . PHE A 1 100 ? 4.830 -14.267 1.299 1.00 91.19 100 PHE A CA 1
ATOM 783 C C . PHE A 1 100 ? 5.068 -13.559 -0.039 1.00 91.19 100 PHE A C 1
ATOM 785 O O . PHE A 1 100 ? 4.162 -13.531 -0.869 1.00 91.19 100 PHE A O 1
ATOM 792 N N . MET A 1 101 ? 6.258 -12.992 -0.269 1.00 93.31 101 MET A N 1
ATOM 793 C CA . MET A 1 101 ? 6.522 -12.161 -1.452 1.00 93.31 101 MET A CA 1
ATOM 794 C C . MET A 1 101 ? 8.019 -12.007 -1.771 1.00 93.31 101 MET A C 1
ATOM 796 O O . MET A 1 101 ? 8.884 -12.250 -0.921 1.00 93.31 101 MET A O 1
ATOM 800 N N . ILE A 1 102 ? 8.298 -11.563 -2.999 1.00 94.50 102 ILE A N 1
ATOM 801 C CA . ILE A 1 102 ? 9.587 -11.016 -3.439 1.00 94.50 102 ILE A CA 1
ATOM 802 C C . ILE A 1 102 ? 9.392 -9.544 -3.822 1.00 94.50 102 ILE A C 1
ATOM 804 O O . ILE A 1 102 ? 8.399 -9.209 -4.461 1.00 94.50 102 ILE A O 1
ATOM 808 N N . GLN A 1 103 ? 10.321 -8.672 -3.433 1.00 94.69 103 GLN A N 1
ATOM 809 C CA . GLN A 1 103 ? 10.252 -7.225 -3.671 1.00 94.69 103 GLN A CA 1
ATOM 810 C C . GLN A 1 103 ? 11.491 -6.748 -4.437 1.00 94.69 103 GLN A C 1
ATOM 812 O O . GLN A 1 103 ? 12.617 -7.136 -4.102 1.00 94.69 103 GLN A O 1
ATOM 817 N N . GLY A 1 104 ? 11.265 -5.929 -5.470 1.00 94.06 104 GLY A N 1
ATOM 818 C CA . GLY A 1 104 ? 12.258 -5.473 -6.447 1.00 94.06 104 GLY A CA 1
ATOM 819 C C . GLY A 1 104 ? 12.345 -3.947 -6.544 1.00 94.06 104 GLY A C 1
ATOM 820 O O . GLY A 1 104 ? 12.307 -3.274 -5.521 1.00 94.06 104 GLY A O 1
ATOM 821 N N . GLY A 1 105 ? 12.592 -3.416 -7.746 1.00 92.44 105 GLY A N 1
ATOM 822 C CA . GLY A 1 105 ? 12.388 -1.997 -8.102 1.00 92.44 105 GLY A CA 1
ATOM 823 C C . GLY A 1 105 ? 13.246 -0.931 -7.399 1.00 92.44 105 GLY A C 1
ATOM 824 O O . GLY A 1 105 ? 13.204 0.237 -7.776 1.00 92.44 105 GLY A O 1
ATOM 825 N N . CYS A 1 106 ? 14.075 -1.294 -6.417 1.00 93.12 106 CYS A N 1
ATOM 826 C CA . CYS A 1 106 ? 14.929 -0.347 -5.703 1.00 93.12 106 CYS A CA 1
ATOM 827 C C . CYS A 1 106 ? 16.304 -0.177 -6.392 1.00 93.12 106 CYS A C 1
ATOM 829 O O . CYS A 1 106 ? 17.131 -1.090 -6.304 1.00 93.12 106 CYS A O 1
ATOM 831 N N . PRO A 1 107 ? 16.636 1.002 -6.960 1.00 92.56 107 PRO A N 1
ATOM 832 C CA . PRO A 1 107 ? 17.934 1.272 -7.601 1.00 92.56 107 PRO A CA 1
ATOM 833 C C . PRO A 1 107 ? 19.141 1.189 -6.657 1.00 92.56 107 PRO A C 1
ATOM 835 O O . PRO A 1 107 ? 20.265 0.961 -7.100 1.00 92.56 107 PRO A O 1
ATOM 838 N N . LEU A 1 108 ? 18.917 1.347 -5.349 1.00 91.81 108 LEU A N 1
ATOM 839 C CA . LEU A 1 108 ? 19.942 1.177 -4.313 1.00 91.81 108 LEU A CA 1
ATOM 840 C C . LEU A 1 108 ? 20.050 -0.265 -3.784 1.00 91.81 108 LEU A C 1
ATOM 842 O O . LEU A 1 108 ? 20.931 -0.551 -2.980 1.00 91.81 108 LEU A O 1
ATOM 846 N N . GLY A 1 109 ? 19.143 -1.167 -4.180 1.00 92.69 109 GLY A N 1
ATOM 847 C CA . GLY A 1 109 ? 19.129 -2.562 -3.725 1.00 92.69 109 GLY A CA 1
ATOM 848 C C . GLY A 1 109 ? 18.867 -2.784 -2.227 1.00 92.69 109 GLY A C 1
ATOM 849 O O . GLY A 1 109 ? 19.105 -3.881 -1.741 1.00 92.69 109 GLY A O 1
ATOM 850 N N . ASN A 1 110 ? 18.398 -1.778 -1.483 1.00 91.62 110 ASN A N 1
ATOM 851 C CA . ASN A 1 110 ? 18.181 -1.846 -0.029 1.00 91.62 110 ASN A CA 1
ATOM 852 C C . ASN A 1 110 ? 16.753 -1.458 0.414 1.00 91.62 110 ASN A C 1
ATOM 854 O O . ASN A 1 110 ? 16.487 -1.379 1.610 1.00 91.62 110 ASN A O 1
ATOM 858 N N . GLY A 1 111 ? 15.852 -1.189 -0.537 1.00 88.50 111 GLY A N 1
ATOM 859 C CA . GLY A 1 111 ? 14.459 -0.809 -0.287 1.00 88.50 111 GLY A CA 1
ATOM 860 C C . GLY A 1 111 ? 14.212 0.673 0.020 1.00 88.50 111 GLY A C 1
ATOM 861 O O . GLY A 1 111 ? 13.072 1.043 0.279 1.00 88.50 111 GLY A O 1
ATOM 862 N N . SER A 1 112 ? 15.227 1.547 -0.007 1.00 88.12 112 SER A N 1
ATOM 863 C CA . SER A 1 112 ? 15.037 2.990 0.249 1.00 88.12 112 SER A CA 1
ATOM 864 C C . SER A 1 112 ? 15.076 3.873 -1.003 1.00 88.12 112 SER A C 1
ATOM 866 O O . SER A 1 112 ? 14.761 5.058 -0.928 1.00 88.12 112 SER A O 1
ATOM 868 N N . GLY A 1 113 ? 15.462 3.316 -2.153 1.00 87.94 113 GLY A N 1
ATOM 869 C CA . GLY A 1 113 ? 15.547 4.031 -3.428 1.00 87.94 113 GLY A CA 1
ATOM 870 C C . GLY A 1 113 ? 14.259 3.970 -4.250 1.00 87.94 113 GLY A C 1
ATOM 871 O O . GLY A 1 113 ? 13.407 3.113 -4.036 1.00 87.94 113 GLY A O 1
ATOM 872 N N . GLY A 1 114 ? 14.145 4.851 -5.242 1.00 91.06 114 GLY A N 1
ATOM 873 C CA . GLY A 1 114 ? 13.036 4.879 -6.195 1.00 91.06 114 GLY A CA 1
ATOM 874 C C . GLY A 1 114 ? 13.307 5.861 -7.340 1.00 91.06 114 GLY A C 1
ATOM 875 O O . GLY A 1 114 ? 14.390 6.443 -7.398 1.00 91.06 114 GLY A O 1
ATOM 876 N N . PRO A 1 115 ? 12.334 6.103 -8.231 1.00 91.44 115 PRO A N 1
ATOM 877 C CA . PRO A 1 115 ? 12.512 6.938 -9.424 1.00 91.44 115 PRO A CA 1
ATOM 878 C C . PRO A 1 115 ? 12.523 8.454 -9.128 1.00 91.44 115 PRO A C 1
ATOM 880 O O . PRO A 1 115 ? 12.527 9.276 -10.047 1.00 91.44 115 PRO A O 1
ATOM 883 N N . GLY A 1 116 ? 12.510 8.851 -7.850 1.00 89.75 116 GLY A N 1
ATOM 884 C CA . GLY A 1 116 ? 12.500 10.253 -7.420 1.00 89.75 116 GLY A CA 1
ATOM 885 C C . GLY A 1 116 ? 11.117 10.912 -7.399 1.00 89.75 116 GLY A C 1
ATOM 886 O O . GLY A 1 116 ? 11.032 12.138 -7.376 1.00 89.75 116 GLY A O 1
ATOM 887 N N . PHE A 1 117 ? 10.039 10.127 -7.431 1.00 88.06 117 PHE A N 1
ATOM 888 C CA . PHE A 1 117 ? 8.658 10.582 -7.246 1.00 88.06 117 PHE A CA 1
ATOM 889 C C . PHE A 1 117 ? 7.795 9.451 -6.668 1.00 88.06 117 PHE A C 1
ATOM 891 O O . PHE A 1 117 ? 8.147 8.278 -6.800 1.00 88.06 117 PHE A O 1
ATOM 898 N N . ASN A 1 118 ? 6.657 9.820 -6.077 1.00 87.94 118 ASN A N 1
ATOM 899 C CA . ASN A 1 118 ? 5.656 8.890 -5.552 1.00 87.94 118 ASN A CA 1
ATOM 900 C C . ASN A 1 118 ? 4.422 8.850 -6.456 1.00 87.94 118 ASN A C 1
ATOM 902 O O . ASN A 1 118 ? 4.118 9.818 -7.160 1.00 87.94 118 ASN A O 1
ATOM 906 N N . LEU A 1 119 ? 3.701 7.738 -6.392 1.00 87.19 119 LEU A N 1
ATOM 907 C CA . LEU A 1 119 ? 2.399 7.538 -7.006 1.00 87.19 119 LEU A CA 1
ATOM 908 C C . LEU A 1 119 ? 1.317 7.495 -5.932 1.00 87.19 119 LEU A C 1
ATOM 910 O O . LEU A 1 119 ? 1.542 7.068 -4.798 1.00 87.19 119 LEU A O 1
ATOM 914 N N . GLN A 1 120 ? 0.134 7.965 -6.314 1.00 89.50 120 GLN A N 1
ATOM 915 C CA . GLN A 1 120 ? -1.061 7.838 -5.488 1.00 89.50 120 GLN A CA 1
ATOM 916 C C . GLN A 1 120 ? -1.486 6.371 -5.401 1.00 89.50 120 GLN A C 1
ATOM 918 O O . GLN A 1 120 ? -1.162 5.575 -6.285 1.00 89.50 120 GLN A O 1
ATOM 923 N N . ASP A 1 121 ? -2.191 6.018 -4.331 1.00 91.88 121 ASP A N 1
ATOM 924 C CA . ASP A 1 121 ? -2.825 4.705 -4.223 1.00 91.88 121 ASP A CA 1
ATOM 925 C C . ASP A 1 121 ? -3.988 4.592 -5.221 1.00 91.88 121 ASP A C 1
ATOM 927 O O . ASP A 1 121 ? -4.776 5.521 -5.390 1.00 91.88 121 ASP A O 1
ATOM 931 N N . GLU A 1 122 ? -4.092 3.442 -5.886 1.00 93.62 122 GLU A N 1
ATOM 932 C CA . GLU A 1 122 ? -5.198 3.093 -6.784 1.00 93.62 122 GLU A CA 1
ATOM 933 C C . GLU A 1 122 ? -5.885 1.841 -6.240 1.00 93.62 122 GLU A C 1
ATOM 935 O O . GLU A 1 122 ? -5.557 0.714 -6.607 1.00 93.62 122 GLU A O 1
ATOM 940 N N . ILE A 1 123 ? -6.782 2.042 -5.271 1.00 93.94 123 ILE A N 1
ATOM 941 C CA . ILE A 1 123 ? -7.402 0.955 -4.509 1.00 93.94 123 ILE A CA 1
ATOM 942 C C . ILE A 1 123 ? -8.909 1.192 -4.402 1.00 93.94 123 ILE A C 1
ATOM 944 O O . ILE A 1 123 ? -9.350 2.221 -3.887 1.00 93.94 123 ILE A O 1
ATOM 948 N N . ASN A 1 124 ? -9.695 0.189 -4.796 1.00 96.00 124 ASN A N 1
ATOM 949 C CA . ASN A 1 124 ? -11.129 0.126 -4.519 1.00 96.00 124 ASN A CA 1
ATOM 950 C C . ASN A 1 124 ? -11.387 -0.664 -3.223 1.00 96.00 124 ASN A C 1
ATOM 952 O O . ASN A 1 124 ? -11.547 -1.885 -3.244 1.00 96.00 124 ASN A O 1
ATOM 956 N N . ALA A 1 125 ? -11.411 0.027 -2.080 1.00 95.81 125 ALA A N 1
ATOM 957 C CA . ALA A 1 125 ? -11.583 -0.610 -0.771 1.00 95.81 125 ALA A CA 1
ATOM 958 C C . ALA A 1 125 ? -12.963 -1.255 -0.573 1.00 95.81 125 ALA A C 1
ATOM 960 O O . ALA A 1 125 ? -13.042 -2.350 -0.013 1.00 95.81 125 ALA A O 1
ATOM 961 N N . SER A 1 126 ? -14.040 -0.620 -1.042 1.00 96.12 126 SER A N 1
ATOM 962 C CA . SER A 1 126 ? -15.397 -1.163 -0.900 1.00 96.12 126 SER A CA 1
ATOM 963 C C . SER A 1 126 ? -15.613 -2.391 -1.783 1.00 96.12 126 SER A C 1
ATOM 965 O O . SER A 1 126 ? -16.157 -3.393 -1.332 1.00 96.12 126 SER A O 1
ATOM 967 N N . GLY A 1 127 ? -15.082 -2.396 -3.008 1.00 95.81 127 GLY A N 1
ATOM 968 C CA . GLY A 1 127 ? -15.082 -3.588 -3.861 1.00 95.81 127 GLY A CA 1
ATOM 969 C C . GLY A 1 127 ? -14.239 -4.744 -3.299 1.00 95.81 127 GLY A C 1
ATOM 970 O O . GLY A 1 127 ? -14.461 -5.904 -3.648 1.00 95.81 127 GLY A O 1
ATOM 971 N N . LEU A 1 128 ? -13.308 -4.451 -2.384 1.00 94.38 128 LEU A N 1
ATOM 972 C CA . LEU A 1 128 ? -12.573 -5.439 -1.588 1.00 94.38 128 LEU A CA 1
ATOM 973 C C . LEU A 1 128 ? -13.271 -5.794 -0.256 1.00 94.38 128 LEU A C 1
ATOM 975 O O . LEU A 1 128 ? -12.805 -6.688 0.452 1.00 94.38 128 LEU A O 1
ATOM 979 N N . GLY A 1 129 ? -14.392 -5.143 0.070 1.00 95.88 129 GLY A N 1
ATOM 980 C CA . GLY A 1 129 ? -15.225 -5.384 1.253 1.00 95.88 129 GLY A CA 1
ATOM 981 C C . GLY A 1 129 ? -14.749 -4.704 2.540 1.00 95.88 129 GLY A C 1
ATOM 982 O O . GLY A 1 129 ? -15.284 -4.991 3.613 1.00 95.88 129 GLY A O 1
ATOM 983 N N . LEU A 1 130 ? -13.748 -3.821 2.480 1.00 96.44 130 LEU A N 1
ATOM 984 C CA . LEU A 1 130 ? -13.162 -3.185 3.672 1.00 96.44 130 LEU A CA 1
ATOM 985 C C . LEU A 1 130 ? -14.132 -2.226 4.377 1.00 96.44 130 LEU A C 1
ATOM 987 O O . LEU A 1 130 ? -13.942 -1.914 5.550 1.00 96.44 130 LEU A O 1
ATOM 991 N N . ASP A 1 131 ? -15.152 -1.749 3.676 1.00 97.00 131 ASP A N 1
ATOM 992 C CA . ASP A 1 131 ? -16.251 -0.946 4.210 1.00 97.00 131 ASP A CA 1
ATOM 993 C C . ASP A 1 131 ? -17.176 -1.752 5.133 1.00 97.00 131 ASP A C 1
ATOM 995 O O . ASP A 1 131 ? -17.725 -1.201 6.088 1.00 97.00 131 ASP A O 1
ATOM 999 N N . THR A 1 132 ? -17.305 -3.057 4.887 1.00 96.00 132 THR A 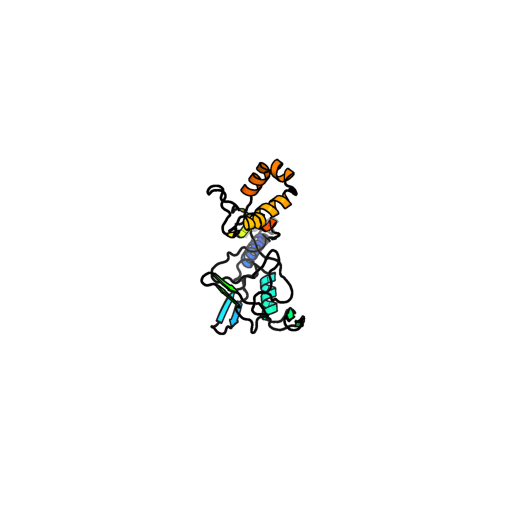N 1
ATOM 1000 C CA . THR A 1 132 ? -18.153 -3.962 5.679 1.00 96.00 132 THR A CA 1
ATOM 1001 C C . THR A 1 132 ? -17.409 -4.654 6.821 1.00 96.00 132 THR A C 1
ATOM 1003 O O . THR A 1 132 ? -17.997 -4.913 7.873 1.00 96.00 132 THR A O 1
ATOM 1006 N N . LEU A 1 133 ? -16.114 -4.933 6.651 1.00 96.50 133 LEU A N 1
ATOM 1007 C CA . LEU A 1 133 ? -15.293 -5.590 7.668 1.00 96.50 133 LEU A CA 1
ATOM 1008 C C . LEU A 1 133 ? -15.041 -4.659 8.855 1.00 96.50 133 LEU A C 1
ATOM 1010 O O . LEU A 1 133 ? -14.547 -3.545 8.681 1.00 96.50 133 LEU A O 1
ATOM 1014 N N . LYS A 1 134 ? -15.335 -5.126 10.071 1.00 97.81 134 LYS A N 1
ATOM 1015 C CA . LYS A 1 134 ? -15.080 -4.368 11.302 1.00 97.81 134 LYS A CA 1
ATOM 1016 C C . LYS A 1 134 ? -13.599 -4.330 11.654 1.00 97.81 134 LYS A C 1
ATOM 1018 O O . LYS A 1 134 ? -12.866 -5.295 11.453 1.00 97.81 134 LYS A O 1
ATOM 1023 N N . ALA A 1 135 ? -13.175 -3.202 12.216 1.00 97.62 135 ALA A N 1
ATOM 1024 C CA . ALA A 1 135 ? -11.827 -3.017 12.733 1.00 97.62 135 ALA A CA 1
ATOM 1025 C C . ALA A 1 135 ? -11.575 -3.815 14.020 1.00 97.62 135 ALA A C 1
ATOM 1027 O O . ALA A 1 135 ? -10.444 -4.239 14.255 1.00 97.62 135 ALA A O 1
ATOM 1028 N N . LEU A 1 136 ? -12.618 -4.014 14.831 1.00 97.56 136 LEU A N 1
ATOM 1029 C CA . LEU A 1 136 ? -12.587 -4.750 16.091 1.00 97.56 136 LEU A CA 1
ATOM 1030 C C . LEU A 1 136 ? -13.596 -5.897 16.053 1.00 97.56 136 LEU A C 1
ATOM 1032 O O . LEU A 1 136 ? -14.741 -5.719 15.637 1.00 97.56 136 LEU A O 1
ATOM 1036 N N . ASP A 1 137 ? -13.174 -7.060 16.530 1.00 95.44 137 ASP A N 1
ATOM 1037 C CA . ASP A 1 137 ? -14.042 -8.210 16.743 1.00 95.44 137 ASP A CA 1
ATOM 1038 C C . ASP A 1 137 ? -14.760 -8.079 18.091 1.00 95.44 137 ASP A C 1
ATOM 1040 O O . ASP A 1 137 ? -14.199 -8.362 19.152 1.00 95.44 137 ASP A O 1
ATOM 1044 N N . LEU A 1 138 ? -16.006 -7.607 18.054 1.00 92.88 138 LEU A N 1
ATOM 1045 C CA . LEU A 1 138 ? -16.792 -7.336 19.260 1.00 92.88 138 LEU A CA 1
ATOM 1046 C C . LEU A 1 138 ? -17.164 -8.607 20.034 1.00 92.88 138 LEU A C 1
ATOM 1048 O O . LEU A 1 138 ? -17.401 -8.529 21.239 1.00 92.88 138 LEU A O 1
ATOM 1052 N N . GLU A 1 139 ? -17.186 -9.763 19.372 1.00 93.31 139 GLU A N 1
ATOM 1053 C CA . GLU A 1 139 ? -17.517 -11.048 19.991 1.00 93.31 139 GLU A CA 1
ATOM 1054 C C . GLU A 1 139 ? -16.289 -11.658 20.677 1.00 93.31 139 GLU A C 1
ATOM 1056 O O . GLU A 1 139 ? -16.399 -12.262 21.744 1.00 93.31 139 GLU A O 1
ATOM 1061 N N . ASN A 1 140 ? -15.097 -11.420 20.126 1.00 89.75 140 ASN A N 1
ATOM 1062 C CA . ASN A 1 140 ? -13.835 -11.927 20.655 1.00 89.75 140 ASN A CA 1
ATOM 1063 C C . ASN A 1 140 ? -13.027 -10.828 21.352 1.00 89.75 140 ASN A C 1
ATOM 1065 O O . ASN A 1 140 ? -11.925 -10.479 20.936 1.00 89.75 140 ASN A O 1
ATOM 1069 N N . ASN A 1 141 ? -13.568 -10.293 22.451 1.00 90.19 141 ASN A N 1
ATOM 1070 C CA . ASN A 1 141 ? -12.875 -9.355 23.346 1.00 90.19 141 ASN A CA 1
ATOM 1071 C C . ASN A 1 141 ? -12.284 -8.112 22.642 1.00 90.19 141 ASN A C 1
ATOM 1073 O O . ASN A 1 141 ? -11.228 -7.614 23.037 1.00 90.19 141 ASN A O 1
ATOM 1077 N N . ARG A 1 142 ? -12.949 -7.609 21.593 1.00 92.81 142 ARG A N 1
ATOM 1078 C CA . ARG A 1 142 ? -12.499 -6.454 20.794 1.00 92.81 142 ARG A CA 1
ATOM 1079 C C . ARG A 1 142 ? -11.103 -6.640 20.203 1.00 92.81 142 ARG A C 1
ATOM 1081 O O . ARG A 1 142 ? -10.336 -5.681 20.101 1.00 92.81 142 ARG A O 1
ATOM 1088 N N . LEU A 1 143 ? -10.752 -7.867 19.821 1.00 94.56 143 LEU A N 1
ATOM 1089 C CA . LEU A 1 143 ? -9.482 -8.119 19.149 1.00 94.56 143 LEU A CA 1
ATOM 1090 C C . LEU A 1 143 ? -9.429 -7.343 17.821 1.00 94.56 143 LEU A C 1
ATOM 1092 O O . LEU A 1 143 ? -10.382 -7.406 17.041 1.00 94.56 143 LEU A O 1
ATOM 1096 N N . PRO A 1 144 ? -8.339 -6.606 17.537 1.00 97.12 144 PRO A N 1
ATOM 1097 C CA . PRO A 1 144 ? -8.206 -5.918 16.265 1.00 97.12 144 PRO A CA 1
ATOM 1098 C C . PRO A 1 144 ? -8.148 -6.895 15.096 1.00 97.12 144 PRO A C 1
ATOM 1100 O O . PRO A 1 144 ? -7.513 -7.949 15.175 1.00 97.12 144 PRO A O 1
ATOM 1103 N N . HIS A 1 145 ? -8.759 -6.507 13.983 1.00 96.75 145 HIS A N 1
ATOM 1104 C CA . HIS A 1 145 ? -8.735 -7.302 12.768 1.00 96.75 145 HIS A CA 1
ATOM 1105 C C . HIS A 1 145 ? -7.281 -7.539 12.300 1.00 96.75 145 HIS A C 1
ATOM 1107 O O . HIS A 1 145 ? -6.494 -6.584 12.252 1.00 96.75 145 HIS A O 1
ATOM 1113 N N . PRO A 1 146 ? -6.901 -8.767 11.888 1.00 95.00 146 PRO A N 1
ATOM 1114 C CA . PRO A 1 146 ? -5.507 -9.121 11.594 1.00 95.00 146 PRO A CA 1
ATOM 1115 C C . PRO A 1 146 ? -4.807 -8.227 10.562 1.00 95.00 146 PRO A C 1
ATOM 1117 O O . PRO A 1 146 ? -3.598 -8.015 10.641 1.00 95.00 146 PRO A O 1
ATOM 1120 N N . TRP A 1 147 ? -5.555 -7.675 9.603 1.00 93.06 147 TRP A N 1
ATOM 1121 C CA . TRP A 1 147 ? -5.013 -6.788 8.562 1.00 93.06 147 TRP A CA 1
ATOM 1122 C C . TRP A 1 147 ? -4.533 -5.429 9.078 1.00 93.06 147 TRP A C 1
ATOM 1124 O O . TRP A 1 147 ? -3.710 -4.794 8.424 1.00 93.06 147 TRP A O 1
ATOM 1134 N N . LEU A 1 148 ? -4.963 -5.009 10.270 1.00 94.94 148 LEU A N 1
ATOM 1135 C CA . LEU A 1 148 ? -4.424 -3.809 10.912 1.00 94.94 148 LEU A CA 1
ATOM 1136 C C . LEU A 1 148 ? -3.010 -4.030 11.464 1.00 94.94 148 LEU A C 1
ATOM 1138 O O . LEU A 1 148 ? -2.344 -3.064 11.825 1.00 94.94 148 LEU A O 1
ATOM 1142 N N . LEU A 1 149 ? -2.550 -5.288 11.541 1.00 92.56 149 LEU A N 1
ATOM 1143 C CA . LEU A 1 149 ? -1.224 -5.672 12.035 1.00 92.56 149 LEU A CA 1
ATOM 1144 C C . LEU A 1 149 ? -0.899 -5.094 13.426 1.00 92.56 149 LEU A C 1
ATOM 1146 O O . LEU A 1 149 ? 0.266 -4.887 13.763 1.00 92.56 149 LEU A O 1
ATOM 1150 N N . ILE A 1 150 ? -1.925 -4.864 14.249 1.00 95.56 150 ILE A N 1
ATOM 1151 C CA . ILE A 1 150 ? -1.785 -4.375 15.621 1.00 95.56 150 ILE A CA 1
ATOM 1152 C C . ILE A 1 150 ? -1.289 -5.526 16.496 1.00 95.56 150 ILE A C 1
ATOM 1154 O O . ILE A 1 150 ? -2.007 -6.498 16.721 1.00 95.56 150 ILE A O 1
ATOM 1158 N N . ARG A 1 151 ? -0.047 -5.423 16.980 1.00 94.06 151 ARG A N 1
ATOM 1159 C CA . ARG A 1 151 ? 0.594 -6.454 17.819 1.00 94.06 151 ARG A CA 1
ATOM 1160 C C . ARG A 1 151 ? 0.862 -5.975 19.239 1.00 94.06 151 ARG A C 1
ATOM 1162 O O . ARG A 1 151 ? 1.052 -6.787 20.138 1.00 94.06 151 ARG A O 1
ATOM 1169 N N . THR A 1 152 ? 0.894 -4.662 19.437 1.00 96.38 152 THR A N 1
ATOM 1170 C CA . THR A 1 152 ? 1.199 -4.018 20.714 1.00 96.38 152 THR A CA 1
ATOM 1171 C C . THR A 1 152 ? 0.170 -2.940 21.044 1.00 96.38 152 THR A C 1
ATOM 1173 O O . THR A 1 152 ? -0.549 -2.447 20.173 1.00 96.38 152 THR A O 1
ATOM 1176 N N . GLN A 1 153 ? 0.138 -2.508 22.307 1.00 95.06 153 GLN A N 1
ATOM 1177 C CA . GLN A 1 153 ? -0.667 -1.353 22.712 1.00 95.06 153 GLN A CA 1
ATOM 1178 C C . GLN A 1 153 ? -0.252 -0.081 21.956 1.00 95.06 153 GLN A C 1
ATOM 1180 O O . GLN A 1 153 ? -1.102 0.733 21.608 1.00 95.06 153 GLN A O 1
ATOM 1185 N N . GLN A 1 154 ? 1.040 0.076 21.658 1.00 96.88 154 GLN A N 1
ATOM 1186 C CA . GLN A 1 154 ? 1.535 1.208 20.878 1.00 96.88 154 GLN A CA 1
ATOM 1187 C C . GLN A 1 154 ? 1.001 1.182 19.439 1.00 96.88 154 GLN A C 1
ATOM 1189 O O . GLN A 1 154 ? 0.606 2.227 18.922 1.00 96.88 154 GLN A O 1
ATOM 1194 N N . ASP A 1 155 ? 0.925 0.005 18.809 1.00 96.81 155 ASP A N 1
ATOM 1195 C CA . ASP A 1 155 ? 0.309 -0.134 17.485 1.00 96.81 155 ASP A CA 1
ATOM 1196 C C . ASP A 1 155 ? -1.174 0.218 17.528 1.00 96.81 155 ASP A C 1
ATOM 1198 O O . ASP A 1 155 ? -1.649 0.925 16.643 1.00 96.81 155 ASP A O 1
ATOM 1202 N N . PHE A 1 156 ? -1.891 -0.226 18.564 1.00 96.81 156 PHE A N 1
ATOM 1203 C CA . PHE A 1 156 ? -3.305 0.095 18.744 1.00 96.81 156 PHE A CA 1
ATOM 1204 C C . PHE A 1 156 ? -3.522 1.607 18.855 1.00 96.81 156 PHE A C 1
ATOM 1206 O O . PHE A 1 156 ? -4.368 2.171 18.158 1.00 96.81 156 PHE A O 1
ATOM 1213 N N . GLN A 1 157 ? -2.712 2.271 19.685 1.00 95.88 157 GLN A N 1
ATOM 1214 C CA . GLN A 1 157 ? -2.747 3.722 19.843 1.00 95.88 157 GLN A CA 1
ATOM 1215 C C . GLN A 1 157 ? -2.494 4.425 18.508 1.00 95.88 157 GLN A C 1
ATOM 1217 O O . GLN A 1 157 ? -3.329 5.202 18.057 1.00 95.88 157 GLN A O 1
ATOM 1222 N N . ARG A 1 158 ? -1.390 4.103 17.828 1.00 96.19 158 ARG A N 1
ATOM 1223 C CA . ARG A 1 158 ? -0.994 4.763 16.575 1.00 96.19 158 ARG A CA 1
ATOM 1224 C C . ARG A 1 158 ? -1.966 4.507 15.420 1.00 96.19 158 ARG A C 1
ATOM 1226 O O . ARG A 1 158 ? -2.190 5.405 14.616 1.00 96.19 158 ARG A O 1
ATOM 1233 N N . THR A 1 159 ? -2.482 3.286 15.308 1.00 96.31 159 THR A N 1
ATOM 1234 C CA . THR A 1 159 ? -3.212 2.819 14.117 1.00 96.31 159 THR A CA 1
ATOM 1235 C C . THR A 1 159 ? -4.704 3.106 14.213 1.00 96.31 159 THR A C 1
ATOM 1237 O O . THR A 1 159 ? -5.325 3.438 13.210 1.00 96.31 159 THR A O 1
ATOM 1240 N N . LEU A 1 160 ? -5.281 2.984 15.411 1.00 96.94 160 LEU A N 1
ATOM 1241 C CA . LEU A 1 160 ? -6.725 3.063 15.610 1.00 96.94 160 LEU A CA 1
ATOM 1242 C C . LEU A 1 160 ? -7.105 4.262 16.476 1.00 96.94 160 LEU A C 1
ATOM 1244 O O . LEU A 1 160 ? -7.848 5.131 16.020 1.00 96.94 160 LEU A O 1
ATOM 1248 N N . LEU A 1 161 ? -6.588 4.335 17.706 1.00 96.38 161 LEU A N 1
ATOM 1249 C CA . LEU A 1 161 ? -7.114 5.282 18.688 1.00 96.38 161 LEU A CA 1
ATOM 1250 C C . LEU A 1 161 ? -6.711 6.732 18.395 1.00 96.38 161 LEU A C 1
ATOM 1252 O O . LEU A 1 161 ? -7.585 7.583 18.299 1.00 96.38 161 LEU A O 1
ATOM 1256 N N . SER A 1 162 ? -5.428 7.047 18.205 1.00 96.62 162 SER A N 1
ATOM 1257 C CA . SER A 1 162 ? -4.992 8.428 17.948 1.00 96.62 162 SER A CA 1
ATOM 1258 C C . SER A 1 162 ? -5.629 9.038 16.686 1.00 96.62 162 SER A C 1
ATOM 1260 O O . SER A 1 162 ? -6.111 10.171 16.774 1.00 96.62 162 SER A O 1
ATOM 1262 N N . PRO A 1 163 ? -5.713 8.332 15.536 1.00 97.38 163 PRO A N 1
ATOM 1263 C CA . PRO A 1 163 ? -6.429 8.841 14.366 1.00 97.38 163 PRO A CA 1
ATOM 1264 C C . PRO A 1 163 ? -7.926 9.063 14.621 1.00 97.38 163 PRO A C 1
ATOM 1266 O O . PRO A 1 163 ? -8.477 10.078 14.189 1.00 97.38 163 PRO A O 1
ATOM 1269 N N . LEU 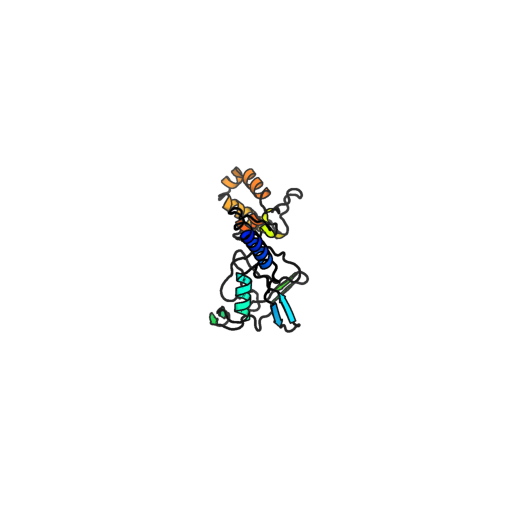A 1 164 ? -8.577 8.155 15.359 1.00 97.75 164 LEU A N 1
ATOM 1270 C CA . LEU A 1 164 ? -9.980 8.300 15.748 1.00 97.75 164 LEU A CA 1
ATOM 1271 C C . LEU A 1 164 ? -10.191 9.531 16.641 1.00 97.75 164 LEU A C 1
ATOM 1273 O O . LEU A 1 164 ? -11.040 10.363 16.334 1.00 97.75 164 LEU A O 1
ATOM 1277 N N . LEU A 1 165 ? -9.390 9.686 17.700 1.00 97.56 165 LEU A N 1
ATOM 1278 C CA . LEU A 1 165 ? -9.475 10.824 18.620 1.00 97.56 165 LEU A CA 1
ATOM 1279 C C . LEU A 1 165 ? -9.285 12.151 17.886 1.00 97.56 165 LEU A C 1
ATOM 1281 O O . LEU A 1 165 ? -10.071 13.077 18.083 1.00 97.56 165 LEU A O 1
ATOM 1285 N N . LYS A 1 166 ? -8.306 12.217 16.975 1.00 96.50 166 LYS A N 1
ATOM 1286 C CA . LYS A 1 166 ? -8.086 13.388 16.120 1.00 96.50 166 LYS A CA 1
ATOM 1287 C C . LYS A 1 166 ? -9.325 13.710 15.280 1.00 96.50 166 LYS A C 1
ATOM 1289 O O . LYS A 1 166 ? -9.725 14.868 15.212 1.00 96.50 166 LYS A O 1
ATOM 1294 N N . LYS A 1 167 ? -9.959 12.703 14.670 1.00 95.94 167 LYS A N 1
ATOM 1295 C CA . LYS A 1 167 ? -11.193 12.877 13.881 1.00 95.94 167 LYS A CA 1
ATOM 1296 C C . LYS A 1 167 ? -12.383 13.317 14.737 1.00 95.94 167 LYS A C 1
ATOM 1298 O O . LYS A 1 167 ? -13.228 14.067 14.262 1.00 95.94 167 LYS A O 1
ATOM 1303 N N . MET A 1 168 ? -12.428 12.882 15.994 1.00 96.50 168 MET A N 1
ATOM 1304 C CA . MET A 1 168 ? -13.446 13.273 16.973 1.00 96.50 168 MET A CA 1
ATOM 1305 C C . MET A 1 168 ? -13.159 14.621 17.659 1.00 96.50 168 MET A C 1
ATOM 1307 O O . MET A 1 168 ? -13.969 15.058 18.480 1.00 96.50 168 MET A O 1
ATOM 1311 N N . GLY A 1 169 ? -12.026 15.272 17.365 1.00 96.44 169 GLY A N 1
ATOM 1312 C CA . GLY A 1 169 ? -11.610 16.523 18.008 1.00 96.44 169 GLY A CA 1
ATOM 1313 C C . GLY A 1 169 ? -11.272 16.373 19.497 1.00 96.44 169 GLY A C 1
ATOM 1314 O O . GLY A 1 169 ? -11.446 17.313 20.267 1.00 96.44 169 GLY A O 1
ATOM 1315 N N . VAL A 1 170 ? -10.851 15.183 19.934 1.00 96.44 170 VAL A N 1
ATOM 1316 C CA . VAL A 1 170 ? -10.449 14.915 21.323 1.00 96.44 170 VAL A CA 1
ATOM 1317 C C . VAL A 1 170 ? -8.946 15.150 21.455 1.00 96.44 170 VAL A C 1
ATOM 1319 O O . VAL A 1 170 ? -8.141 14.314 21.052 1.00 96.44 170 VAL A O 1
ATOM 1322 N N . GLU A 1 171 ? -8.570 16.297 22.016 1.00 92.62 171 GLU A N 1
ATOM 1323 C CA . GLU A 1 171 ? -7.170 16.756 22.046 1.00 92.62 171 GLU A CA 1
ATOM 1324 C C . GLU A 1 171 ? -6.499 16.643 23.423 1.00 92.62 171 GLU A C 1
ATOM 1326 O O . GLU A 1 171 ? -5.284 16.790 23.533 1.00 92.62 171 GLU A O 1
ATOM 1331 N N . ASN A 1 172 ? -7.266 16.393 24.489 1.00 94.56 172 ASN A N 1
ATOM 1332 C CA . ASN A 1 172 ? -6.752 16.363 25.857 1.00 94.56 172 ASN A CA 1
ATOM 1333 C C . ASN A 1 172 ? -7.418 15.281 26.721 1.00 94.56 172 ASN A C 1
ATOM 1335 O O . ASN A 1 172 ? -8.454 14.715 26.374 1.00 94.56 172 ASN A O 1
ATOM 1339 N N . GLU A 1 173 ? -6.800 15.002 27.869 1.00 93.88 173 GLU A N 1
ATOM 1340 C CA . GLU A 1 173 ? -7.218 13.931 28.777 1.00 93.88 173 GLU A CA 1
ATOM 1341 C C . GLU A 1 173 ? -8.603 14.169 29.401 1.00 93.88 173 GLU A C 1
ATOM 1343 O O . GLU A 1 173 ? -9.346 13.214 29.616 1.00 93.88 173 GLU A O 1
ATOM 1348 N N . ALA A 1 174 ? -8.975 15.425 29.671 1.00 95.69 174 ALA A N 1
ATOM 1349 C CA . ALA A 1 174 ? -10.290 15.750 30.220 1.00 95.69 174 ALA A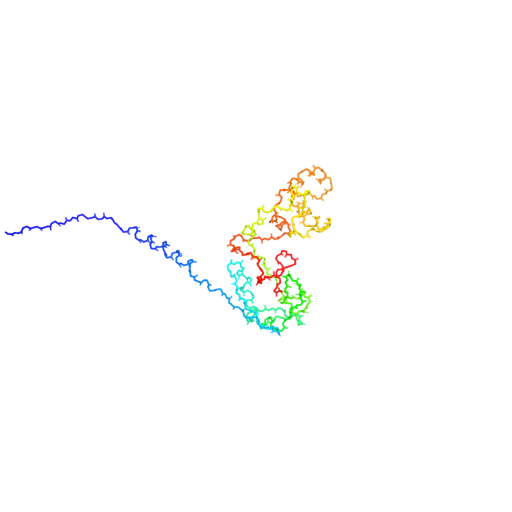 CA 1
ATOM 1350 C C . ALA A 1 174 ? -11.399 15.403 29.215 1.00 95.69 174 ALA A C 1
ATOM 1352 O O . ALA A 1 174 ? -12.297 14.628 29.539 1.00 95.69 174 ALA A O 1
ATOM 1353 N N . ALA A 1 175 ? -11.258 15.862 27.967 1.00 95.31 175 ALA A N 1
ATOM 1354 C CA . ALA A 1 175 ? -12.177 15.539 26.879 1.00 95.31 175 ALA A CA 1
ATOM 1355 C C . ALA A 1 175 ? -12.232 14.030 26.597 1.00 95.31 175 ALA A C 1
ATOM 1357 O O . ALA A 1 175 ? -13.300 13.492 26.314 1.00 95.31 175 ALA A O 1
ATOM 1358 N N . PHE A 1 176 ? -11.095 13.334 26.704 1.00 96.31 176 PHE A N 1
ATOM 1359 C CA . PHE A 1 176 ? -11.048 11.879 26.569 1.00 96.31 176 PHE A CA 1
ATOM 1360 C C . PHE A 1 176 ? -11.886 11.178 27.646 1.00 96.31 176 PHE A C 1
ATOM 1362 O O . PHE A 1 176 ? -12.665 10.283 27.331 1.00 96.31 176 PHE A O 1
ATOM 1369 N N . LYS A 1 177 ? -11.750 11.589 28.913 1.00 95.75 177 LYS A N 1
ATOM 1370 C CA . LYS A 1 177 ? -12.491 10.994 30.036 1.00 95.75 177 LYS A CA 1
ATOM 1371 C C . LYS A 1 177 ? -13.987 11.281 29.958 1.00 95.75 177 LYS A C 1
ATOM 1373 O O . LYS A 1 177 ? -14.780 10.372 30.179 1.00 95.75 177 LYS A O 1
ATOM 1378 N N . GLU A 1 178 ? -14.369 12.510 29.622 1.00 97.00 178 GLU A N 1
ATOM 1379 C CA . GLU A 1 178 ? -15.778 12.913 29.502 1.00 97.00 178 GLU A CA 1
ATOM 1380 C C . GLU A 1 178 ? -16.498 12.201 28.352 1.00 97.00 178 GLU A C 1
ATOM 1382 O O . GLU A 1 178 ? -17.694 11.939 28.441 1.00 97.00 178 GLU A O 1
ATOM 1387 N N . ARG A 1 179 ? -15.769 11.857 27.284 1.00 97.44 179 ARG A N 1
ATOM 1388 C CA . ARG A 1 179 ? -16.321 11.248 26.065 1.00 97.44 179 ARG A CA 1
ATOM 1389 C C . ARG A 1 179 ? -15.960 9.771 25.915 1.00 97.44 179 ARG A C 1
ATOM 1391 O O . ARG A 1 179 ? -16.025 9.242 24.809 1.00 97.44 179 ARG A O 1
ATOM 1398 N N . LEU A 1 180 ? -15.578 9.091 26.999 1.00 96.56 180 LEU A N 1
ATOM 1399 C CA . LEU A 1 180 ? -15.083 7.711 26.944 1.00 96.56 180 LEU A CA 1
ATOM 1400 C C . LEU A 1 180 ? -16.081 6.752 26.271 1.00 96.56 180 LEU A C 1
ATOM 1402 O O . LEU A 1 180 ? -15.686 5.970 25.408 1.00 96.56 180 LEU A O 1
ATOM 1406 N N . GLU A 1 181 ? -17.366 6.847 26.622 1.00 96.88 181 GLU A N 1
ATOM 1407 C CA . GLU A 1 181 ? -18.426 6.015 26.033 1.00 96.88 181 GLU A CA 1
ATOM 1408 C C . GLU A 1 181 ? -18.610 6.293 24.535 1.00 96.88 181 GLU A C 1
ATOM 1410 O O . GLU A 1 181 ? -18.757 5.365 23.740 1.00 96.88 181 GLU A O 1
ATOM 1415 N N . GLU A 1 182 ? -18.534 7.562 24.128 1.00 97.62 182 GLU A N 1
ATOM 1416 C CA . GLU A 1 182 ? -18.635 7.970 22.725 1.00 97.62 182 GLU A CA 1
ATOM 1417 C C . GLU A 1 182 ? -17.437 7.465 21.911 1.00 97.62 182 GLU A C 1
ATOM 1419 O O . GLU A 1 182 ? -17.606 6.922 20.820 1.00 97.62 182 GLU A O 1
ATOM 1424 N N . ILE A 1 183 ? -16.224 7.604 22.452 1.00 97.44 183 ILE A N 1
ATOM 1425 C CA . ILE A 1 183 ? -14.983 7.123 21.831 1.00 97.44 183 ILE A CA 1
ATOM 1426 C C . ILE A 1 183 ? -15.034 5.606 21.664 1.00 97.44 183 ILE A C 1
ATOM 1428 O O . ILE A 1 183 ? -14.667 5.091 20.608 1.00 97.44 183 ILE A O 1
ATOM 1432 N N . GLN A 1 184 ? -15.508 4.889 22.683 1.00 95.88 184 GLN A N 1
ATOM 1433 C CA . GLN A 1 184 ? -15.648 3.441 22.627 1.00 95.88 184 GLN A CA 1
ATOM 1434 C C . GLN A 1 184 ? -16.682 3.014 21.582 1.00 95.88 184 GLN A C 1
ATOM 1436 O O . GLN A 1 184 ? -16.381 2.156 20.755 1.00 95.88 184 GLN A O 1
ATOM 1441 N N . ALA A 1 185 ? -17.860 3.640 21.561 1.00 97.19 185 ALA A N 1
ATOM 1442 C CA . ALA A 1 185 ? -18.886 3.360 20.559 1.00 97.19 185 ALA A CA 1
ATOM 1443 C C . ALA A 1 185 ? -18.388 3.652 19.133 1.00 97.19 185 ALA A C 1
ATOM 1445 O O . ALA A 1 185 ? -18.641 2.873 18.213 1.00 97.19 185 ALA A O 1
ATOM 1446 N N . ALA A 1 186 ? -17.637 4.741 18.949 1.00 97.62 186 ALA A N 1
ATOM 1447 C CA . ALA A 1 186 ? -17.035 5.079 17.668 1.00 97.62 186 ALA A CA 1
ATOM 1448 C C . ALA A 1 186 ? -15.983 4.042 17.244 1.00 97.62 186 ALA A C 1
ATOM 1450 O O . ALA A 1 186 ? -15.999 3.604 16.096 1.00 97.62 186 ALA A O 1
ATOM 1451 N N . ALA A 1 187 ? -15.111 3.609 18.160 1.00 97.25 187 ALA A N 1
ATOM 1452 C CA . ALA A 1 187 ? -14.112 2.574 17.897 1.00 97.25 187 ALA A CA 1
ATOM 1453 C C . ALA A 1 187 ? -14.754 1.226 17.528 1.00 97.25 187 ALA A C 1
ATOM 1455 O O . ALA A 1 187 ? -14.337 0.603 16.552 1.00 97.25 187 ALA A O 1
ATOM 1456 N N . ASP A 1 188 ? -15.795 0.814 18.257 1.00 96.94 188 ASP A N 1
ATOM 1457 C CA . ASP A 1 188 ? -16.545 -0.424 18.009 1.00 96.94 188 ASP A CA 1
ATOM 1458 C C . ASP A 1 188 ? -17.281 -0.385 16.651 1.00 96.94 188 ASP A C 1
ATOM 1460 O O . ASP A 1 188 ? -17.489 -1.416 16.005 1.00 96.94 188 ASP A O 1
ATOM 1464 N N . ALA A 1 189 ? -17.654 0.809 16.176 1.00 97.31 189 ALA A N 1
ATOM 1465 C CA . ALA A 1 189 ? -18.346 0.988 14.904 1.00 97.31 189 ALA A CA 1
ATOM 1466 C C . ALA A 1 189 ? -17.420 0.973 13.674 1.00 97.31 189 ALA A C 1
ATOM 1468 O O . ALA A 1 189 ? -17.921 0.690 12.578 1.00 97.31 189 ALA A O 1
ATOM 1469 N N . LEU A 1 190 ? -16.117 1.245 13.832 1.00 98.06 190 LEU A N 1
ATOM 1470 C CA . LEU A 1 190 ? -15.177 1.423 12.719 1.00 98.06 190 LEU A CA 1
ATOM 1471 C C . LEU A 1 190 ? -15.122 0.205 11.790 1.00 98.06 190 LEU A C 1
ATOM 1473 O O . LEU A 1 190 ? -14.940 -0.936 12.227 1.00 98.06 190 LEU A O 1
ATOM 1477 N N . SER A 1 191 ? -15.202 0.463 10.486 1.00 98.25 191 SER A N 1
ATOM 1478 C CA . SER A 1 191 ? -14.770 -0.497 9.471 1.00 98.25 191 SER A CA 1
ATOM 1479 C C . SER A 1 191 ? -13.262 -0.411 9.225 1.00 98.25 191 SER A C 1
ATOM 1481 O O . SER A 1 191 ? -12.612 0.580 9.572 1.00 98.25 191 SER A O 1
ATOM 1483 N N . LEU A 1 192 ? -12.687 -1.436 8.594 1.00 97.62 192 LEU A N 1
ATOM 1484 C CA . LEU A 1 192 ? -11.292 -1.413 8.149 1.00 97.62 192 LEU A CA 1
ATOM 1485 C C . LEU A 1 192 ? -11.018 -0.233 7.219 1.00 97.62 192 LEU A C 1
ATOM 1487 O O . LEU A 1 192 ? -10.014 0.456 7.390 1.00 97.62 192 LEU A O 1
ATOM 1491 N N . MET A 1 193 ? -11.923 0.026 6.272 1.00 97.44 193 MET A N 1
ATOM 1492 C CA . MET A 1 193 ? -11.819 1.158 5.352 1.00 97.44 193 MET A CA 1
ATOM 1493 C C . MET A 1 193 ? -11.696 2.472 6.124 1.00 97.44 193 MET A C 1
ATOM 1495 O O . MET A 1 193 ? -10.766 3.232 5.873 1.00 97.44 193 MET A O 1
ATOM 1499 N N . GLN A 1 194 ? -12.550 2.696 7.125 1.00 98.12 194 GLN A N 1
ATOM 1500 C CA . GLN A 1 194 ? -12.519 3.919 7.929 1.00 98.12 194 GLN A CA 1
ATOM 1501 C C . GLN A 1 194 ? -11.245 4.051 8.768 1.00 98.12 194 GLN A C 1
ATOM 1503 O O . GLN A 1 194 ? -10.756 5.164 8.956 1.00 98.12 194 GLN A O 1
ATOM 1508 N N . VAL A 1 195 ? -10.679 2.945 9.267 1.00 97.94 195 VAL A N 1
ATOM 1509 C CA . VAL A 1 195 ? -9.373 2.988 9.948 1.00 97.94 195 VAL A CA 1
ATOM 1510 C C . VAL A 1 195 ? -8.291 3.478 8.987 1.00 97.94 195 VAL A C 1
ATOM 1512 O O . VAL A 1 195 ? -7.556 4.403 9.327 1.00 97.94 195 VAL A O 1
ATOM 1515 N N . TYR A 1 196 ? -8.217 2.923 7.776 1.00 96.38 196 TYR A N 1
ATOM 1516 C CA . TYR A 1 196 ? -7.241 3.370 6.780 1.00 96.38 196 TYR A CA 1
ATOM 1517 C C . TYR A 1 196 ? -7.496 4.813 6.313 1.00 96.38 196 TYR A C 1
ATOM 1519 O O . TYR A 1 196 ? -6.550 5.592 6.206 1.00 96.38 196 TYR A O 1
ATOM 1527 N N . GLU A 1 197 ? -8.744 5.233 6.124 1.00 96.44 197 GLU A N 1
ATOM 1528 C CA . GLU A 1 197 ? -9.065 6.637 5.824 1.00 96.44 197 GLU A CA 1
ATOM 1529 C C . GLU A 1 197 ? -8.588 7.580 6.933 1.00 96.44 197 GLU A C 1
ATOM 1531 O O . GLU A 1 197 ? -8.008 8.630 6.656 1.00 96.44 197 GLU A O 1
ATOM 1536 N N . ASN A 1 198 ? -8.756 7.193 8.201 1.00 96.38 198 ASN A N 1
ATOM 1537 C CA . ASN A 1 198 ? -8.266 7.983 9.332 1.00 96.38 198 ASN A CA 1
ATOM 1538 C C . ASN A 1 198 ? -6.729 8.068 9.358 1.00 96.38 198 ASN A C 1
ATOM 1540 O O . ASN A 1 198 ? -6.180 9.047 9.866 1.00 96.38 198 ASN A O 1
ATOM 1544 N N . LEU A 1 199 ? -6.033 7.076 8.793 1.00 94.81 199 LEU A N 1
ATOM 1545 C CA . LEU A 1 199 ? -4.581 7.099 8.583 1.00 94.81 199 LEU A CA 1
ATOM 1546 C C . LEU A 1 199 ? -4.159 7.950 7.377 1.00 94.81 199 LEU A C 1
ATOM 1548 O O . LEU A 1 199 ? -2.970 8.228 7.232 1.00 94.81 199 LEU A O 1
ATOM 1552 N N . GLY A 1 200 ? -5.109 8.392 6.549 1.00 94.38 200 GLY A N 1
ATOM 1553 C CA . GLY A 1 200 ? -4.890 9.261 5.394 1.00 94.38 200 GLY A CA 1
ATOM 1554 C C . GLY A 1 200 ? -4.963 8.559 4.038 1.00 94.38 200 GLY A C 1
ATOM 1555 O O . GLY A 1 200 ? -4.656 9.196 3.030 1.00 94.38 200 GLY A O 1
ATOM 1556 N N . TYR A 1 201 ? -5.342 7.276 3.988 1.00 94.62 201 TYR A N 1
ATOM 1557 C CA . TYR A 1 201 ? -5.587 6.589 2.718 1.00 94.62 201 TYR A CA 1
ATOM 1558 C C . TYR A 1 201 ? -6.824 7.160 2.029 1.00 94.62 201 TYR A C 1
ATOM 1560 O O . TYR A 1 201 ? -7.811 7.516 2.671 1.00 94.62 201 TYR A O 1
ATOM 1568 N N . VAL A 1 202 ? -6.761 7.231 0.703 1.00 93.62 202 VAL A N 1
ATOM 1569 C CA . VAL A 1 202 ? -7.874 7.644 -0.148 1.00 93.62 202 VAL A CA 1
ATOM 1570 C C . VAL A 1 202 ? -8.163 6.494 -1.096 1.00 93.62 202 VAL A C 1
ATOM 1572 O O . VAL A 1 202 ? -7.247 5.953 -1.711 1.00 93.62 202 VAL A O 1
ATOM 1575 N N . PHE A 1 203 ? -9.431 6.117 -1.189 1.00 95.19 203 PHE A N 1
ATOM 1576 C CA . PHE A 1 203 ? -9.882 5.007 -2.016 1.00 95.19 203 PHE A CA 1
ATOM 1577 C C . PHE A 1 203 ? -10.703 5.518 -3.193 1.00 95.19 203 PHE A C 1
ATOM 1579 O O . PHE A 1 203 ? -11.417 6.515 -3.076 1.00 95.19 203 PHE A O 1
ATOM 1586 N N . ASP A 1 204 ? -10.619 4.814 -4.316 1.00 95.50 204 ASP A N 1
ATOM 1587 C CA . ASP A 1 204 ? -11.374 5.116 -5.526 1.00 95.50 204 ASP A CA 1
ATOM 1588 C C . ASP A 1 204 ? -12.287 3.934 -5.855 1.00 95.50 204 ASP A C 1
ATOM 1590 O O . ASP A 1 204 ? -11.852 2.877 -6.317 1.00 95.50 204 ASP A O 1
ATOM 1594 N N . SER A 1 205 ? -13.578 4.111 -5.580 1.00 95.25 205 SER A N 1
ATOM 1595 C CA . SER A 1 205 ? -14.601 3.094 -5.819 1.00 95.25 205 SER A CA 1
ATOM 1596 C C . SER A 1 205 ? -14.950 2.918 -7.298 1.00 95.25 205 SER A C 1
ATOM 1598 O O . SER A 1 205 ? -15.652 1.963 -7.635 1.00 95.25 205 SER A O 1
ATOM 1600 N N . THR A 1 206 ? -14.470 3.801 -8.181 1.00 95.62 206 THR A N 1
ATOM 1601 C CA . THR A 1 206 ? -14.681 3.696 -9.632 1.00 95.62 206 THR A CA 1
ATOM 1602 C C . THR A 1 206 ? -13.722 2.704 -10.291 1.00 95.62 206 THR A C 1
ATOM 1604 O O . THR A 1 206 ? -14.010 2.195 -11.374 1.00 95.62 206 THR A O 1
ATOM 1607 N N . LEU A 1 207 ? -12.604 2.387 -9.629 1.00 95.44 207 LEU A N 1
ATOM 1608 C CA . LEU A 1 207 ? -11.644 1.391 -10.094 1.00 95.44 207 LEU A CA 1
ATOM 1609 C C . LEU A 1 207 ? -12.223 -0.019 -9.997 1.00 95.44 207 LEU A C 1
ATOM 1611 O O . LEU A 1 207 ? -12.992 -0.341 -9.088 1.00 95.44 207 LEU A O 1
ATOM 1615 N N . LYS A 1 208 ? -11.799 -0.914 -10.888 1.00 94.81 208 LYS A N 1
ATOM 1616 C CA . LYS A 1 208 ? -12.139 -2.332 -10.758 1.00 94.81 208 LYS A CA 1
ATOM 1617 C C . LYS A 1 208 ? -11.415 -2.920 -9.545 1.00 94.81 208 LYS A C 1
ATOM 1619 O O . LYS A 1 208 ? -10.190 -2.898 -9.484 1.00 94.81 208 LYS A O 1
ATOM 1624 N N . ALA A 1 209 ? -12.161 -3.477 -8.595 1.00 94.38 209 ALA A N 1
ATOM 1625 C CA . ALA A 1 209 ? -11.561 -4.184 -7.470 1.00 94.38 209 ALA A CA 1
ATOM 1626 C C . ALA A 1 209 ? -11.012 -5.543 -7.920 1.00 94.38 209 ALA A C 1
ATOM 1628 O O . ALA A 1 209 ? -11.757 -6.383 -8.423 1.00 94.38 209 ALA A O 1
ATOM 1629 N N . GLU A 1 210 ? -9.720 -5.767 -7.697 1.00 91.12 210 GLU A N 1
ATOM 1630 C CA . GLU A 1 210 ? -9.055 -7.047 -7.936 1.00 91.12 210 GLU A CA 1
ATOM 1631 C C . GLU A 1 210 ? -8.410 -7.519 -6.634 1.00 91.12 210 GLU A C 1
ATOM 1633 O O . GLU A 1 210 ? -7.656 -6.787 -5.989 1.00 91.12 210 GLU A O 1
ATOM 1638 N N . LYS A 1 211 ? -8.729 -8.744 -6.210 1.00 88.25 211 LYS A N 1
ATOM 1639 C CA . LYS A 1 211 ? -8.190 -9.289 -4.961 1.00 88.25 211 LYS A CA 1
ATOM 1640 C C . LYS A 1 211 ? -6.718 -9.667 -5.152 1.00 88.25 211 LYS A C 1
ATOM 1642 O O . LYS A 1 211 ? -6.393 -10.322 -6.144 1.00 88.25 211 LYS A O 1
ATOM 1647 N N . PRO A 1 212 ? -5.831 -9.346 -4.195 1.00 83.50 212 PRO A N 1
ATOM 1648 C CA . PRO A 1 212 ? -4.456 -9.818 -4.242 1.00 83.50 212 PRO A CA 1
ATOM 1649 C C . PRO A 1 212 ? -4.443 -11.335 -4.018 1.00 83.50 212 PRO A C 1
ATOM 1651 O O . PRO A 1 212 ? -4.732 -11.829 -2.929 1.00 83.50 212 PRO A O 1
ATOM 1654 N N . LEU A 1 213 ? -4.136 -12.084 -5.074 1.00 89.44 213 LEU A N 1
ATOM 1655 C CA . LEU A 1 213 ? -3.951 -13.532 -5.045 1.00 89.44 213 LEU A CA 1
ATOM 1656 C C . LEU A 1 213 ? -2.459 -13.869 -5.145 1.00 89.44 213 LEU A C 1
ATOM 1658 O O . LEU A 1 213 ? -1.629 -13.034 -5.510 1.00 89.44 213 LEU A O 1
ATOM 1662 N N . ARG A 1 214 ? -2.094 -15.118 -4.842 1.00 88.62 214 ARG A N 1
ATOM 1663 C CA . ARG A 1 214 ? -0.717 -15.585 -5.044 1.00 88.62 214 ARG A CA 1
ATOM 1664 C C . ARG A 1 214 ? -0.332 -15.425 -6.519 1.00 88.62 214 ARG A C 1
ATOM 1666 O O . ARG A 1 214 ? -1.020 -15.951 -7.386 1.00 88.62 214 ARG A O 1
ATOM 1673 N N . GLY A 1 215 ? 0.781 -14.738 -6.773 1.00 90.50 215 GLY A N 1
ATOM 1674 C CA . GLY A 1 215 ? 1.257 -14.424 -8.125 1.00 90.50 215 GLY A CA 1
ATOM 1675 C C . GLY A 1 215 ? 0.879 -13.027 -8.624 1.00 90.50 215 GLY A C 1
ATOM 1676 O O . GLY A 1 215 ? 1.330 -12.642 -9.696 1.00 90.50 215 GLY A O 1
ATOM 1677 N N . VAL A 1 216 ? 0.105 -12.252 -7.855 1.00 92.00 216 VAL A N 1
ATOM 1678 C CA . VAL A 1 216 ? -0.172 -10.845 -8.172 1.00 92.00 216 VAL A CA 1
ATOM 1679 C C . VAL A 1 216 ? 1.053 -9.982 -7.883 1.00 92.00 216 VAL A C 1
ATOM 1681 O O . VAL A 1 216 ? 1.667 -10.089 -6.821 1.00 92.00 216 VAL A O 1
ATOM 1684 N N . ILE A 1 217 ? 1.373 -9.102 -8.829 1.00 90.38 217 ILE A N 1
ATOM 1685 C CA . ILE A 1 217 ? 2.304 -7.993 -8.636 1.00 90.38 217 ILE A CA 1
ATOM 1686 C C . ILE A 1 217 ? 1.524 -6.755 -8.183 1.00 90.38 217 ILE A C 1
ATOM 1688 O O . ILE A 1 217 ? 0.464 -6.445 -8.723 1.00 90.38 217 ILE A O 1
ATOM 1692 N N . ALA A 1 218 ? 2.047 -6.049 -7.188 1.00 89.94 218 ALA A N 1
ATOM 1693 C CA . ALA A 1 218 ? 1.488 -4.800 -6.687 1.00 89.94 218 ALA A CA 1
ATOM 1694 C C . ALA A 1 218 ? 2.629 -3.848 -6.320 1.00 89.94 218 ALA A C 1
ATOM 1696 O O . ALA A 1 218 ? 3.739 -4.299 -6.032 1.00 89.94 218 ALA A O 1
ATOM 1697 N N . MET A 1 219 ? 2.355 -2.543 -6.321 1.00 88.56 219 MET A N 1
ATOM 1698 C CA . MET A 1 219 ? 3.312 -1.561 -5.813 1.00 88.56 219 MET A CA 1
ATOM 1699 C C . MET A 1 219 ? 3.361 -1.610 -4.293 1.00 88.56 219 MET A C 1
ATOM 1701 O O . MET A 1 219 ? 2.330 -1.731 -3.627 1.00 88.56 219 MET A O 1
ATOM 1705 N N . ALA A 1 220 ? 4.571 -1.532 -3.748 1.00 83.31 220 ALA A N 1
ATOM 1706 C CA . ALA A 1 220 ? 4.767 -1.412 -2.316 1.00 83.31 220 ALA A CA 1
ATOM 1707 C C . ALA A 1 220 ? 4.617 0.055 -1.878 1.00 83.31 220 ALA A C 1
ATOM 1709 O O . ALA A 1 220 ? 5.137 0.967 -2.523 1.00 83.31 220 ALA A O 1
ATOM 1710 N N . ASN A 1 221 ? 3.967 0.276 -0.734 1.00 83.94 221 ASN A N 1
ATOM 1711 C CA . ASN A 1 221 ? 3.910 1.576 -0.070 1.00 83.94 221 ASN A CA 1
ATOM 1712 C C . ASN A 1 221 ? 4.434 1.492 1.372 1.00 83.94 221 ASN A C 1
ATOM 1714 O O . ASN A 1 221 ? 4.536 0.419 1.970 1.00 83.94 221 ASN A O 1
ATOM 1718 N N . ALA A 1 222 ? 4.790 2.651 1.924 1.00 81.75 222 ALA A N 1
ATOM 1719 C CA . ALA A 1 222 ? 5.178 2.829 3.326 1.00 81.75 222 ALA A CA 1
ATOM 1720 C C . ALA A 1 222 ? 4.114 3.611 4.125 1.00 81.75 222 ALA A C 1
ATOM 1722 O O . ALA A 1 222 ? 4.356 4.028 5.258 1.00 81.75 222 ALA A O 1
ATOM 1723 N N . GLY A 1 223 ? 2.949 3.842 3.518 1.00 85.31 223 GLY A N 1
ATOM 1724 C CA . GLY A 1 223 ? 1.900 4.733 3.998 1.00 85.31 223 GLY A CA 1
ATOM 1725 C C . GLY A 1 223 ? 1.054 5.302 2.851 1.00 85.31 223 GLY A C 1
ATOM 1726 O O . GLY A 1 223 ? 1.332 5.024 1.680 1.00 85.31 223 GLY A O 1
ATOM 1727 N N . PRO A 1 224 ? 0.057 6.142 3.165 1.00 85.69 224 PRO A N 1
ATOM 1728 C CA . PRO A 1 224 ? -0.849 6.705 2.169 1.00 85.69 224 PRO A CA 1
ATOM 1729 C C . PRO A 1 224 ? -0.137 7.487 1.065 1.00 85.69 224 PRO A C 1
ATOM 1731 O O . PRO A 1 224 ? 0.652 8.389 1.351 1.00 85.69 224 PRO A O 1
ATOM 1734 N N . ASN A 1 225 ? -0.458 7.188 -0.194 1.00 82.25 225 ASN A N 1
ATOM 1735 C CA . ASN A 1 225 ? 0.071 7.849 -1.393 1.00 82.25 225 ASN A CA 1
ATOM 1736 C C . ASN A 1 225 ? 1.608 7.855 -1.471 1.00 82.25 225 ASN A C 1
ATOM 1738 O O . ASN A 1 225 ? 2.224 8.799 -1.976 1.00 82.25 225 ASN A O 1
ATOM 1742 N N . THR A 1 226 ? 2.234 6.798 -0.948 1.00 82.50 226 THR A N 1
ATOM 1743 C CA . THR A 1 226 ? 3.691 6.609 -0.970 1.00 82.50 226 THR A CA 1
ATOM 1744 C C . THR A 1 226 ? 4.117 5.444 -1.856 1.00 82.50 226 THR A C 1
ATOM 1746 O O . THR A 1 226 ? 5.182 4.878 -1.623 1.00 82.50 226 THR A O 1
ATOM 1749 N N . ASN A 1 227 ? 3.317 5.078 -2.868 1.00 75.94 227 ASN A N 1
ATOM 1750 C CA . ASN A 1 227 ? 3.734 4.072 -3.845 1.00 75.94 227 ASN A CA 1
ATOM 1751 C C . ASN A 1 227 ? 4.988 4.580 -4.560 1.00 75.94 227 ASN A C 1
ATOM 1753 O O . ASN A 1 227 ? 4.922 5.405 -5.475 1.00 75.94 227 ASN A O 1
ATOM 1757 N N . GLY A 1 228 ? 6.148 4.122 -4.107 1.00 63.53 228 GLY A N 1
ATOM 1758 C CA . GLY A 1 228 ? 7.371 4.202 -4.878 1.00 63.53 228 GLY A CA 1
ATOM 1759 C C . GLY A 1 228 ? 7.289 3.149 -5.971 1.00 63.53 228 GLY A C 1
ATOM 1760 O O . GLY A 1 228 ? 6.640 2.124 -5.803 1.00 63.53 228 GLY A O 1
ATOM 1761 N N . SER A 1 229 ? 7.968 3.369 -7.091 1.00 56.12 229 SER A N 1
ATOM 1762 C CA . SER A 1 229 ? 8.147 2.336 -8.119 1.00 56.12 229 SER A CA 1
ATOM 1763 C C . SER A 1 229 ? 9.109 1.215 -7.664 1.00 56.12 229 SER A C 1
ATOM 1765 O O . SER A 1 229 ? 9.990 0.815 -8.426 1.00 56.12 229 SER A O 1
ATOM 1767 N N . GLN A 1 230 ? 8.996 0.789 -6.401 1.00 53.75 230 GLN A N 1
ATOM 1768 C CA . GLN A 1 230 ? 9.731 -0.310 -5.773 1.00 53.75 230 GLN A CA 1
ATOM 1769 C C . GLN A 1 230 ? 8.997 -1.631 -6.006 1.00 53.75 230 GLN A C 1
ATOM 1771 O O . GLN A 1 230 ? 7.774 -1.672 -5.755 1.00 53.75 230 GLN A O 1
#